Protein AF-A0A804LS03-F1 (afdb_monomer)

Secondary structure (DSSP, 8-state):
--------PPPPP----------------------PPPPPP-------------SHHHHHHHHHHHHHHHHHHHTT-HHHHHHHHHHHHHH-TT-SHHHHHHHHHHHHTS-TT-HHHHTTPPPTT-TTPPP--HHHHHHHHHHHHHHHHHT--HHHHHH-HHHHHHHHHHHHHHHHHHHHHHSPPPPEEEEE-TTT--EEEEEGGGS--

Structure (mmCIF, N/CA/C/O backbone):
data_AF-A0A804LS03-F1
#
_entry.id   AF-A0A804LS03-F1
#
loop_
_atom_site.group_PDB
_atom_site.id
_atom_site.type_symbol
_atom_site.label_atom_id
_atom_site.label_alt_id
_atom_site.label_comp_id
_atom_site.label_asym_id
_atom_site.label_entity_id
_atom_site.label_seq_id
_atom_site.pdbx_PDB_ins_code
_atom_site.Cartn_x
_atom_site.Cartn_y
_atom_site.Cartn_z
_atom_site.occupancy
_atom_site.B_iso_or_equiv
_atom_site.auth_seq_id
_atom_site.auth_comp_id
_atom_site.auth_asym_id
_atom_site.auth_atom_id
_atom_site.pdbx_PDB_model_num
ATOM 1 N N . MET A 1 1 ? -36.849 1.081 22.298 1.00 37.88 1 MET A N 1
ATOM 2 C CA . MET A 1 1 ? -35.539 1.106 21.613 1.00 37.88 1 MET A CA 1
ATOM 3 C C . MET A 1 1 ? -34.718 -0.023 22.195 1.00 37.88 1 MET A C 1
ATOM 5 O O . MET A 1 1 ? -34.224 0.100 23.307 1.00 37.88 1 MET A O 1
ATOM 9 N N . GLU A 1 2 ? -34.708 -1.159 21.510 1.00 39.00 2 GLU A N 1
ATOM 10 C CA . GLU A 1 2 ? -34.122 -2.411 21.991 1.00 39.00 2 GLU A CA 1
ATOM 11 C C . GLU A 1 2 ? -32.644 -2.458 21.585 1.00 39.00 2 GLU A C 1
ATOM 13 O O . GLU A 1 2 ? -32.310 -2.633 20.417 1.00 39.00 2 GLU A O 1
ATOM 18 N N . GLY A 1 3 ? -31.750 -2.222 22.548 1.00 41.41 3 GLY A N 1
ATOM 19 C CA . GLY A 1 3 ? -30.313 -2.420 22.379 1.00 41.41 3 GLY A CA 1
ATOM 20 C C . GLY A 1 3 ? -29.955 -3.865 22.704 1.00 41.41 3 GLY A C 1
ATOM 21 O O . GLY A 1 3 ? -30.000 -4.267 23.867 1.00 41.41 3 GLY A O 1
ATOM 22 N N . HIS A 1 4 ? -29.613 -4.653 21.687 1.00 43.44 4 HIS A N 1
ATOM 23 C CA . HIS A 1 4 ? -29.126 -6.022 21.848 1.00 43.44 4 HIS A CA 1
ATOM 24 C C . HIS A 1 4 ? -27.693 -6.015 22.410 1.00 43.44 4 HIS A C 1
ATOM 26 O O . HIS A 1 4 ? -26.718 -6.028 21.663 1.00 43.44 4 HIS A O 1
ATOM 32 N N . GLY A 1 5 ? -27.566 -5.966 23.739 1.00 46.12 5 GLY A N 1
ATOM 33 C CA . GLY A 1 5 ? -26.289 -6.111 24.441 1.00 46.12 5 GLY A CA 1
ATOM 34 C C . GLY A 1 5 ? -25.796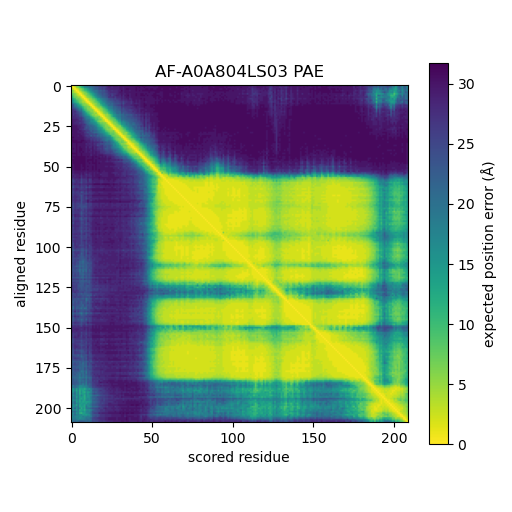 -7.559 24.406 1.00 46.12 5 GLY A C 1
ATOM 35 O O . GLY A 1 5 ? -26.536 -8.480 24.754 1.00 46.12 5 GLY A O 1
ATOM 36 N N . ARG A 1 6 ? -24.549 -7.763 23.973 1.00 50.69 6 ARG A N 1
ATOM 37 C CA . ARG A 1 6 ? -23.871 -9.065 23.989 1.00 50.69 6 ARG A CA 1
ATOM 38 C C . ARG A 1 6 ? -23.345 -9.341 25.405 1.00 50.69 6 ARG A C 1
ATOM 40 O O . ARG A 1 6 ? -22.745 -8.470 26.026 1.00 50.69 6 ARG A O 1
ATOM 47 N N . CYS A 1 7 ? -23.617 -10.537 25.923 1.00 45.44 7 CYS A N 1
ATOM 48 C CA . CYS A 1 7 ? -23.295 -10.937 27.293 1.00 45.44 7 CYS A CA 1
ATOM 49 C C . CYS A 1 7 ? -21.939 -11.653 27.349 1.00 45.44 7 CYS A C 1
ATOM 51 O O . CYS A 1 7 ? -21.914 -12.880 27.288 1.00 45.44 7 CYS A O 1
ATOM 53 N N . ASP A 1 8 ? -20.838 -10.920 27.507 1.00 46.94 8 ASP A N 1
ATOM 54 C CA . ASP A 1 8 ? -19.524 -11.531 27.741 1.00 46.94 8 ASP A CA 1
ATOM 55 C C . ASP A 1 8 ? -19.042 -11.307 29.184 1.00 46.94 8 ASP A C 1
ATOM 57 O O . ASP A 1 8 ? -19.227 -10.253 29.795 1.00 46.94 8 ASP A O 1
ATOM 61 N N . ARG A 1 9 ? -18.481 -12.370 29.772 1.00 40.16 9 ARG A N 1
ATOM 62 C CA . ARG A 1 9 ? -18.079 -12.454 31.184 1.00 40.16 9 ARG A CA 1
ATOM 63 C C . ARG A 1 9 ? -16.737 -11.744 31.392 1.00 40.16 9 ARG A C 1
ATOM 65 O O . ARG A 1 9 ? -15.738 -12.147 30.807 1.00 40.16 9 ARG A O 1
ATOM 72 N N . ALA A 1 10 ? -16.702 -10.733 32.260 1.00 45.00 10 ALA A N 1
ATOM 73 C CA . ALA A 1 10 ? -15.486 -9.977 32.571 1.00 45.00 10 ALA A CA 1
ATOM 74 C C . ALA A 1 10 ? -14.357 -10.867 33.152 1.00 45.00 10 ALA A C 1
ATOM 76 O O . ALA A 1 10 ? -14.638 -11.714 34.010 1.00 45.00 10 ALA A O 1
ATOM 77 N N . PRO A 1 11 ? -13.085 -10.669 32.751 1.00 41.94 11 PRO A N 1
ATOM 78 C CA . PRO A 1 11 ? -11.952 -11.357 33.358 1.00 41.94 11 PRO A CA 1
ATOM 79 C C . PRO A 1 11 ? -11.623 -10.772 34.741 1.00 41.94 11 PRO A C 1
ATOM 81 O O . PRO A 1 11 ? -11.632 -9.559 34.956 1.00 41.94 11 PRO A O 1
ATOM 84 N N . ALA A 1 12 ? -11.334 -11.657 35.696 1.00 38.56 12 ALA A N 1
ATOM 85 C CA . ALA A 1 12 ? -11.013 -11.307 37.075 1.00 38.56 12 ALA A CA 1
ATOM 86 C C . ALA A 1 12 ? -9.604 -10.695 37.188 1.00 38.56 12 ALA A C 1
ATOM 88 O O . ALA A 1 12 ? -8.616 -11.327 36.823 1.00 38.56 12 ALA A O 1
ATOM 89 N N . GLN A 1 13 ? -9.497 -9.490 37.752 1.00 41.97 13 GLN A N 1
ATOM 90 C CA . GLN A 1 13 ? -8.212 -8.892 38.124 1.00 41.97 13 GLN A CA 1
ATOM 91 C C . GLN A 1 13 ? -7.765 -9.434 39.488 1.00 41.97 13 GLN A C 1
ATOM 93 O O . GLN A 1 13 ? -8.508 -9.340 40.465 1.00 41.97 13 GLN A O 1
ATOM 98 N N . HIS A 1 14 ? -6.555 -9.990 39.574 1.00 38.72 14 HIS A N 1
ATOM 99 C CA . HIS A 1 14 ? -5.872 -10.299 40.833 1.00 38.72 14 HIS A CA 1
ATOM 100 C C . HIS A 1 14 ? -4.414 -9.831 40.768 1.00 38.72 14 HIS A C 1
ATOM 102 O O . HIS A 1 14 ? -3.688 -10.188 39.847 1.00 38.72 14 HIS A O 1
ATOM 108 N N . GLY A 1 15 ? -3.986 -9.112 41.813 1.00 35.53 15 GLY A N 1
ATOM 109 C CA . GLY A 1 15 ? -2.607 -9.165 42.306 1.00 35.53 15 GLY A CA 1
ATOM 110 C C . GLY A 1 15 ? -1.715 -7.950 42.046 1.00 35.53 15 GLY A C 1
ATOM 111 O O . GLY A 1 15 ? -0.858 -7.984 41.175 1.00 35.53 15 GLY A O 1
ATOM 112 N N . ARG A 1 16 ? -1.817 -6.924 42.903 1.00 38.41 16 ARG A N 1
ATOM 113 C CA . ARG A 1 16 ? -0.703 -6.002 43.191 1.00 38.41 16 ARG A CA 1
ATOM 114 C C . ARG A 1 16 ? 0.387 -6.735 43.981 1.00 38.41 16 ARG A C 1
ATOM 116 O O . ARG A 1 16 ? 0.039 -7.333 44.998 1.00 38.41 16 ARG A O 1
ATOM 123 N N . ARG A 1 17 ? 1.670 -6.569 43.629 1.00 36.22 17 ARG A N 1
ATOM 124 C CA . ARG A 1 17 ? 2.791 -6.454 44.590 1.00 36.22 17 ARG A CA 1
ATOM 125 C C . ARG A 1 17 ? 3.921 -5.602 44.004 1.00 36.22 17 ARG A C 1
ATOM 127 O O . ARG A 1 17 ? 4.438 -5.897 42.934 1.00 36.22 17 ARG A O 1
ATOM 134 N N . ASP A 1 18 ? 4.250 -4.556 44.751 1.00 32.62 18 ASP A N 1
ATOM 135 C CA . ASP A 1 18 ? 5.338 -3.602 44.542 1.00 32.62 18 ASP A CA 1
ATOM 136 C C . ASP A 1 18 ? 6.737 -4.206 44.811 1.00 32.62 18 ASP A C 1
ATOM 138 O O . ASP A 1 18 ? 6.842 -5.275 45.425 1.00 32.62 18 ASP A O 1
ATOM 142 N N . PRO A 1 19 ? 7.811 -3.532 44.345 1.00 48.16 19 PRO A N 1
ATOM 143 C CA . PRO A 1 19 ? 9.175 -4.047 44.277 1.00 48.16 19 PRO A CA 1
ATOM 144 C C . PRO A 1 19 ? 9.986 -3.708 45.536 1.00 48.16 19 PRO A C 1
ATOM 146 O O . PRO A 1 19 ? 9.570 -2.864 46.322 1.00 48.16 19 PRO A O 1
ATOM 149 N N . LEU A 1 20 ? 11.159 -4.347 45.676 1.00 32.12 20 LEU A N 1
ATOM 150 C CA . LEU A 1 20 ? 12.402 -3.896 46.345 1.00 32.12 20 LEU A CA 1
ATOM 151 C C . LEU A 1 20 ? 13.076 -5.063 47.086 1.00 32.12 20 LEU A C 1
ATOM 153 O O . LEU A 1 20 ? 12.544 -5.556 48.077 1.00 32.12 20 LEU A O 1
ATOM 157 N N . SER A 1 21 ? 14.286 -5.444 46.658 1.00 32.94 21 SER A N 1
ATOM 158 C CA . SER A 1 21 ? 15.479 -5.527 47.529 1.00 32.94 21 SER A CA 1
ATOM 159 C C . SER A 1 21 ? 16.640 -6.255 46.842 1.00 32.94 21 SER A C 1
ATOM 161 O O . SER A 1 21 ? 16.647 -7.471 46.689 1.00 32.94 21 SER A O 1
ATOM 163 N N . SER A 1 22 ? 17.660 -5.478 46.495 1.00 38.97 22 SER A N 1
ATOM 164 C CA . SER A 1 22 ? 19.076 -5.867 46.479 1.00 38.97 22 SER A CA 1
ATOM 165 C C . SER A 1 22 ? 19.764 -4.876 47.430 1.00 38.97 22 SER A C 1
ATOM 167 O O . SER A 1 22 ? 19.335 -3.715 47.429 1.00 38.97 22 SER A O 1
ATOM 169 N N . PRO A 1 23 ? 20.742 -5.265 48.279 1.00 44.94 23 PRO A N 1
ATOM 170 C CA . PRO A 1 23 ? 22.145 -5.140 47.853 1.00 44.94 23 PRO A CA 1
ATOM 171 C C . PRO A 1 23 ? 23.196 -6.071 48.528 1.00 44.94 23 PRO A C 1
ATOM 173 O O . PRO A 1 23 ? 23.047 -6.523 49.654 1.00 44.94 23 PRO A O 1
ATOM 176 N N . HIS A 1 24 ? 24.305 -6.258 47.794 1.00 35.94 24 HIS A N 1
ATOM 177 C CA . HIS A 1 24 ? 25.731 -6.434 48.163 1.00 35.94 24 HIS A CA 1
ATOM 178 C C . HIS A 1 24 ? 26.186 -7.188 49.435 1.00 35.94 24 HIS A C 1
ATOM 180 O O . HIS A 1 24 ? 25.881 -6.764 50.535 1.00 35.94 24 HIS A O 1
ATOM 186 N N . HIS A 1 25 ? 27.170 -8.101 49.278 1.00 35.84 25 HIS A N 1
ATOM 187 C CA . HIS A 1 25 ? 28.482 -8.041 49.968 1.00 35.84 25 HIS A CA 1
ATOM 188 C C . HIS A 1 25 ? 29.578 -8.914 49.294 1.00 35.84 25 HIS A C 1
ATOM 190 O O . HIS A 1 25 ? 29.311 -9.960 48.715 1.00 35.84 25 HIS A O 1
ATOM 196 N N . ARG A 1 26 ? 30.824 -8.406 49.358 1.00 37.81 26 ARG A N 1
ATOM 197 C CA . ARG A 1 26 ? 32.128 -8.922 48.858 1.00 37.81 26 ARG A CA 1
ATOM 198 C C . ARG A 1 26 ? 32.575 -10.185 49.638 1.00 37.81 26 ARG A C 1
ATOM 200 O O . ARG A 1 26 ? 32.177 -10.320 50.784 1.00 37.81 26 ARG A O 1
ATOM 207 N N . ARG A 1 27 ? 33.448 -11.092 49.161 1.00 37.03 27 ARG A N 1
ATOM 208 C CA . ARG A 1 27 ? 34.907 -10.938 48.904 1.00 37.03 27 ARG A CA 1
ATOM 209 C C . ARG A 1 27 ? 35.523 -12.254 48.317 1.00 37.03 27 ARG A C 1
ATOM 211 O O . ARG A 1 27 ? 34.858 -13.282 48.365 1.00 37.03 27 ARG A O 1
ATOM 218 N N . PRO A 1 28 ? 36.782 -12.225 47.815 1.00 52.97 28 PRO A N 1
ATOM 219 C CA . PRO A 1 28 ? 37.416 -13.217 46.925 1.00 52.97 28 PRO A CA 1
ATOM 220 C C . PRO A 1 28 ? 38.493 -14.096 47.595 1.00 52.97 28 PRO A C 1
ATOM 222 O O . PRO A 1 28 ? 39.066 -13.652 48.581 1.00 52.97 28 PRO A O 1
ATOM 225 N N . LEU A 1 29 ? 38.850 -15.239 46.981 1.00 34.81 29 LEU A N 1
ATOM 226 C CA . LEU A 1 29 ? 40.154 -15.953 47.026 1.00 34.81 29 LEU A CA 1
ATOM 227 C C . LEU A 1 29 ? 40.177 -16.939 45.823 1.00 34.81 29 LEU A C 1
ATOM 229 O O . LEU A 1 29 ? 39.232 -17.695 45.659 1.00 34.81 29 LEU A O 1
ATOM 233 N N . SER A 1 30 ? 41.054 -16.823 44.820 1.00 32.66 30 SER A N 1
ATOM 234 C CA . SER A 1 30 ? 42.479 -17.205 44.757 1.00 32.66 30 SER A CA 1
ATOM 235 C C . SER A 1 30 ? 42.703 -18.531 43.994 1.00 32.66 30 SER A C 1
ATOM 237 O O . SER A 1 30 ? 42.354 -19.600 44.476 1.00 32.66 30 SER A O 1
ATOM 239 N N . ILE A 1 31 ? 43.338 -18.398 42.821 1.00 40.03 31 ILE A N 1
ATOM 240 C CA . ILE A 1 31 ? 44.280 -19.324 42.161 1.00 40.03 31 ILE A CA 1
ATOM 241 C C . ILE A 1 31 ? 43.761 -20.716 41.742 1.00 40.03 31 ILE A C 1
ATOM 243 O O . ILE A 1 31 ? 43.737 -21.660 42.525 1.00 40.03 31 ILE A O 1
ATOM 247 N N . LYS A 1 32 ? 43.597 -20.897 40.422 1.00 36.59 32 LYS A N 1
ATOM 248 C CA . LYS A 1 32 ? 44.336 -21.951 39.707 1.00 36.59 32 LYS A CA 1
ATOM 249 C C . LYS A 1 32 ? 44.515 -21.587 38.235 1.00 36.59 32 LYS A C 1
ATOM 251 O O . LYS A 1 32 ? 43.593 -21.632 37.430 1.00 36.59 32 LYS A O 1
ATOM 256 N N . GLU A 1 33 ? 45.743 -21.209 37.921 1.00 45.97 33 GLU A N 1
ATOM 257 C CA . GLU A 1 33 ? 46.279 -21.069 36.578 1.00 45.97 33 GLU A CA 1
ATOM 258 C C . GLU A 1 33 ? 46.150 -22.418 35.857 1.00 45.97 33 GLU A C 1
ATOM 260 O O . GLU A 1 33 ? 46.676 -23.439 36.301 1.00 45.97 33 GLU A O 1
ATOM 265 N N . SER A 1 34 ? 45.367 -22.462 34.785 1.00 38.66 34 SER A N 1
ATOM 266 C CA . SER A 1 34 ? 45.228 -23.638 33.929 1.00 38.66 34 SER A CA 1
ATOM 267 C C . SER A 1 34 ? 45.212 -23.163 32.486 1.00 38.66 34 SER A C 1
ATOM 269 O O . SER A 1 34 ? 44.213 -22.664 31.987 1.00 38.66 34 SER A O 1
ATOM 271 N N . ARG A 1 35 ? 46.408 -23.247 31.894 1.00 43.34 35 ARG A N 1
ATOM 272 C CA . ARG A 1 35 ? 46.764 -23.232 30.469 1.00 43.34 35 ARG A CA 1
ATOM 273 C C . ARG A 1 35 ? 45.601 -22.988 29.503 1.00 43.34 35 ARG A C 1
ATOM 275 O O . ARG A 1 35 ? 44.821 -23.887 29.207 1.00 43.34 35 ARG A O 1
ATOM 282 N N . LEU A 1 36 ? 45.606 -21.788 28.931 1.00 44.66 36 LEU A N 1
ATOM 283 C CA . LEU A 1 36 ? 4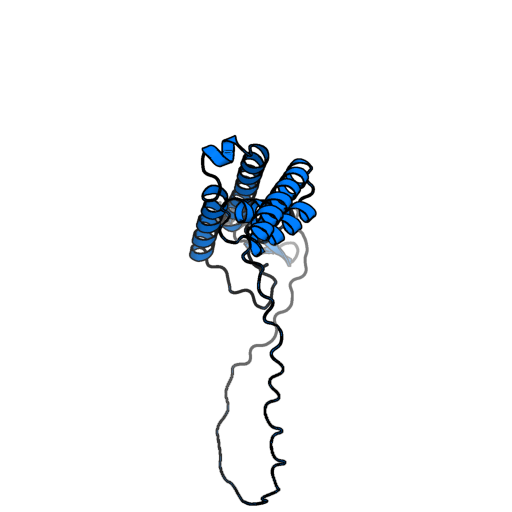5.002 -21.493 27.637 1.00 44.66 36 LEU A CA 1
ATOM 284 C C . LEU A 1 36 ? 45.555 -22.462 26.572 1.00 44.66 36 LEU A C 1
ATOM 286 O O . LEU A 1 36 ? 46.779 -22.568 26.450 1.00 44.66 36 LEU A O 1
ATOM 290 N N . PRO A 1 37 ? 44.715 -23.137 25.770 1.00 50.62 37 PRO A N 1
ATOM 291 C CA . PRO A 1 37 ? 45.146 -23.609 24.465 1.00 50.62 37 PRO A CA 1
ATOM 292 C C . PRO A 1 37 ? 45.316 -22.396 23.538 1.00 50.62 37 PRO A C 1
ATOM 294 O O . PRO A 1 37 ? 44.483 -21.490 23.516 1.00 50.62 37 PRO A O 1
ATOM 297 N N . SER A 1 38 ? 46.430 -22.361 22.808 1.00 54.16 38 SER A N 1
ATOM 298 C CA . SER A 1 38 ? 46.736 -21.331 21.814 1.00 54.16 38 SER A CA 1
ATOM 299 C C . SER A 1 38 ? 45.591 -21.165 20.802 1.00 54.16 38 SER A C 1
ATOM 301 O O . SER A 1 38 ? 45.014 -22.171 20.383 1.00 54.16 38 SER A O 1
ATOM 303 N N . PRO A 1 39 ? 45.273 -19.934 20.364 1.00 59.75 39 PRO A N 1
ATOM 304 C CA . PRO A 1 39 ? 44.326 -19.740 19.276 1.00 59.75 39 PRO A CA 1
ATOM 305 C C . PRO A 1 39 ? 44.924 -20.294 17.970 1.00 59.75 39 PRO A C 1
ATOM 307 O O . PRO A 1 39 ? 46.110 -20.070 17.707 1.00 59.75 39 PRO A O 1
ATOM 310 N N . PRO A 1 40 ? 44.146 -21.000 17.132 1.00 51.59 40 PRO A N 1
ATOM 311 C CA . PRO A 1 40 ? 44.577 -21.286 15.774 1.00 51.59 40 PRO A CA 1
ATOM 312 C C . PRO A 1 40 ? 44.695 -19.969 14.996 1.00 51.59 40 PRO A C 1
ATOM 314 O O . PRO A 1 40 ? 43.840 -19.089 15.104 1.00 51.59 40 PRO A O 1
ATOM 317 N N . SER A 1 41 ? 45.777 -19.836 14.227 1.00 53.84 41 SER A N 1
ATOM 318 C CA . SER A 1 41 ? 46.024 -18.723 13.308 1.00 53.84 41 SER A CA 1
ATOM 319 C C . SER A 1 41 ? 44.795 -18.421 12.438 1.00 53.84 41 SER A C 1
ATOM 321 O O . SER A 1 41 ? 44.098 -19.360 12.041 1.00 53.84 41 SER A O 1
ATOM 323 N N . PRO A 1 42 ? 44.542 -17.146 12.086 1.00 46.12 42 PRO A N 1
ATOM 324 C CA . PRO A 1 42 ? 43.422 -16.778 11.234 1.00 46.12 42 PRO A CA 1
ATOM 325 C C . PRO A 1 42 ? 43.661 -17.362 9.844 1.00 46.12 42 PRO A C 1
ATOM 327 O O . PRO A 1 42 ? 44.465 -16.859 9.058 1.00 46.12 42 PRO A O 1
ATOM 330 N N . GLN A 1 43 ? 42.981 -18.465 9.546 1.00 40.69 43 GLN A N 1
ATOM 331 C CA . GLN A 1 43 ? 42.840 -18.915 8.176 1.00 40.69 43 GLN A CA 1
ATOM 332 C C . GLN A 1 43 ? 41.944 -17.894 7.489 1.00 40.69 43 GLN A C 1
ATOM 334 O O . GLN A 1 43 ? 40.747 -17.811 7.753 1.00 40.69 43 GLN A O 1
ATOM 339 N N . MET A 1 44 ? 42.574 -17.075 6.652 1.00 51.88 44 MET A N 1
ATOM 340 C CA . MET A 1 44 ? 41.936 -16.198 5.684 1.00 51.88 44 MET A CA 1
ATOM 341 C C . MET A 1 44 ? 41.182 -17.060 4.667 1.00 51.88 44 MET A C 1
ATOM 343 O O . MET A 1 44 ? 41.624 -17.242 3.536 1.00 51.88 44 MET A O 1
ATOM 347 N N . VAL A 1 45 ? 40.042 -17.612 5.069 1.00 43.91 45 VAL A N 1
ATOM 348 C CA . VAL A 1 45 ? 38.993 -17.975 4.126 1.00 43.91 45 VAL A CA 1
ATOM 349 C C . VAL A 1 45 ? 38.193 -16.699 3.954 1.00 43.91 45 VAL A C 1
ATOM 351 O O . VAL A 1 45 ? 37.251 -16.426 4.690 1.00 43.91 45 VAL A O 1
ATOM 354 N N . GLY A 1 46 ? 38.655 -15.859 3.029 1.00 46.66 46 GLY A N 1
ATOM 355 C CA . GLY A 1 46 ? 37.785 -14.852 2.455 1.00 46.66 46 GLY A CA 1
ATOM 356 C C . GLY A 1 46 ? 36.616 -15.601 1.835 1.00 46.66 46 GLY A C 1
ATOM 357 O O . GLY A 1 46 ? 36.755 -16.177 0.757 1.00 46.66 46 GLY A O 1
ATOM 358 N N . GLU A 1 47 ? 35.484 -15.637 2.537 1.00 45.06 47 GLU A N 1
ATOM 359 C CA . GLU A 1 47 ? 34.203 -15.808 1.871 1.00 45.06 47 GLU A CA 1
ATOM 360 C C . GLU A 1 47 ? 34.196 -14.822 0.701 1.00 45.06 47 GLU A C 1
ATOM 362 O O . GLU A 1 47 ? 34.556 -13.652 0.895 1.00 45.06 47 GLU A O 1
ATOM 367 N N . PRO A 1 48 ? 33.850 -15.250 -0.524 1.00 47.44 48 PRO A N 1
ATOM 368 C CA . PRO A 1 48 ? 33.603 -14.286 -1.568 1.00 47.44 48 PRO A CA 1
ATOM 369 C C . PRO A 1 48 ? 32.433 -13.447 -1.071 1.00 47.44 48 PRO A C 1
ATOM 371 O O . PRO A 1 48 ? 31.293 -13.910 -1.039 1.00 47.44 48 PRO A O 1
ATOM 374 N N . ILE A 1 49 ? 32.730 -12.216 -0.646 1.00 49.09 49 ILE A N 1
ATOM 375 C CA . ILE A 1 49 ? 31.744 -11.150 -0.543 1.00 49.09 49 ILE A CA 1
ATOM 376 C C . ILE A 1 49 ? 31.018 -11.221 -1.873 1.00 49.09 49 ILE A C 1
ATOM 378 O O . ILE A 1 49 ? 31.641 -10.983 -2.912 1.00 49.09 49 ILE A O 1
ATOM 382 N N . ALA A 1 50 ? 29.760 -11.671 -1.841 1.00 45.88 50 ALA A N 1
ATOM 383 C CA . ALA A 1 50 ? 28.926 -11.775 -3.018 1.00 45.88 50 ALA A CA 1
ATOM 384 C C . ALA A 1 50 ? 28.970 -10.398 -3.668 1.00 45.88 50 ALA A C 1
ATOM 386 O O . ALA A 1 50 ? 28.386 -9.436 -3.168 1.00 45.88 50 ALA A O 1
ATOM 387 N N . THR A 1 51 ? 29.784 -10.285 -4.713 1.00 51.53 51 THR A N 1
ATOM 388 C CA . THR A 1 51 ? 29.931 -9.051 -5.454 1.00 51.53 51 THR A CA 1
ATOM 389 C C . THR A 1 51 ? 28.589 -8.922 -6.129 1.00 51.53 51 THR A C 1
ATOM 391 O O . THR A 1 51 ? 28.300 -9.674 -7.057 1.00 51.53 51 THR A O 1
ATOM 394 N N . VAL A 1 52 ? 27.722 -8.066 -5.578 1.00 60.22 52 VAL A N 1
ATOM 395 C CA . VAL A 1 52 ? 26.495 -7.659 -6.255 1.00 60.22 52 VAL A CA 1
ATOM 396 C C . VAL A 1 52 ? 26.965 -7.249 -7.642 1.00 60.22 52 VAL A C 1
ATOM 398 O O . VAL A 1 52 ? 27.805 -6.351 -7.719 1.00 60.22 52 VAL A O 1
ATOM 401 N N . PRO A 1 53 ? 26.559 -7.947 -8.714 1.00 53.72 53 PRO A N 1
ATOM 402 C CA . PRO A 1 53 ? 27.071 -7.647 -10.033 1.00 53.72 53 PRO A CA 1
ATOM 403 C C . PRO A 1 53 ? 26.580 -6.246 -10.384 1.00 53.72 53 PRO A C 1
ATOM 405 O O . PRO A 1 53 ? 25.448 -6.055 -10.804 1.00 53.72 53 PRO A O 1
ATOM 408 N N . THR A 1 54 ? 27.407 -5.229 -10.178 1.00 59.47 54 THR A N 1
ATOM 409 C CA . THR A 1 54 ? 27.154 -3.830 -10.545 1.00 59.47 54 THR A CA 1
ATOM 410 C C . THR A 1 54 ? 27.480 -3.624 -12.026 1.00 59.47 54 THR A C 1
ATOM 412 O O . THR A 1 54 ? 28.146 -2.671 -12.419 1.00 59.47 54 THR A O 1
ATOM 415 N N . GLY A 1 55 ? 27.066 -4.580 -12.857 1.00 72.62 55 GLY A N 1
ATOM 416 C CA . GLY A 1 55 ? 27.238 -4.553 -14.302 1.00 72.62 55 GLY A CA 1
ATOM 417 C C . GLY A 1 55 ? 25.972 -4.072 -15.017 1.00 72.62 55 GLY A C 1
ATOM 418 O O . GLY A 1 55 ? 24.887 -4.103 -14.443 1.00 72.62 55 GLY A O 1
ATOM 419 N N . PRO A 1 56 ? 26.068 -3.687 -16.299 1.00 75.12 56 PRO A N 1
ATOM 420 C CA . PRO A 1 56 ? 24.898 -3.346 -17.116 1.00 75.12 56 PRO A CA 1
ATOM 421 C C . PRO A 1 56 ? 23.874 -4.494 -17.207 1.00 75.12 56 PRO A C 1
ATOM 423 O O . PRO A 1 56 ? 22.682 -4.249 -17.376 1.00 75.12 56 PRO A O 1
ATOM 426 N N . GLU A 1 57 ? 24.317 -5.741 -17.033 1.00 82.31 57 GLU A N 1
ATOM 427 C CA . GLU A 1 57 ? 23.454 -6.925 -17.012 1.00 82.31 57 GLU A CA 1
ATOM 428 C C . GLU A 1 57 ? 22.495 -6.957 -15.811 1.00 82.31 57 GLU A C 1
ATOM 430 O O . GLU A 1 57 ? 21.356 -7.396 -15.959 1.00 82.31 57 GLU A O 1
ATOM 435 N N . SER A 1 58 ? 22.897 -6.456 -14.636 1.00 84.75 58 SER A N 1
ATOM 436 C CA . SER A 1 58 ? 22.007 -6.437 -13.465 1.00 84.75 58 SER A CA 1
ATOM 437 C C . SER A 1 58 ? 20.925 -5.372 -13.574 1.00 84.75 58 SER A C 1
ATOM 439 O O . SER A 1 58 ? 19.809 -5.590 -13.106 1.00 84.75 58 SER A O 1
ATOM 441 N N . VAL A 1 59 ? 21.224 -4.257 -14.245 1.00 89.56 59 VAL A N 1
ATOM 442 C CA . VAL A 1 59 ? 20.236 -3.224 -14.577 1.00 89.56 59 VAL A CA 1
ATOM 443 C C . VAL A 1 59 ? 19.219 -3.778 -15.576 1.00 89.56 59 VAL A C 1
ATOM 445 O O . VAL A 1 59 ? 18.018 -3.665 -15.345 1.00 89.56 59 VAL A O 1
ATOM 448 N N . ALA A 1 60 ? 19.678 -4.459 -16.632 1.00 92.44 60 ALA A N 1
ATOM 449 C CA . ALA A 1 60 ? 18.794 -5.077 -17.620 1.00 92.44 60 ALA A CA 1
ATOM 450 C C . ALA A 1 60 ? 17.886 -6.161 -17.007 1.00 92.44 60 ALA A C 1
ATOM 452 O O . ALA A 1 60 ? 16.692 -6.223 -17.310 1.00 92.44 60 ALA A O 1
ATOM 453 N N . GLU A 1 61 ? 18.419 -6.997 -16.111 1.00 95.19 61 GLU A N 1
ATOM 454 C CA . GLU A 1 61 ? 17.614 -7.992 -15.394 1.00 95.19 61 GLU A CA 1
ATOM 455 C C . GLU A 1 61 ? 16.645 -7.333 -14.398 1.00 95.19 61 GLU A C 1
ATOM 457 O O . GLU A 1 61 ? 15.499 -7.769 -14.282 1.00 95.19 61 GLU A O 1
ATOM 462 N N . ALA A 1 62 ? 17.043 -6.250 -13.721 1.00 94.88 62 ALA A N 1
ATOM 463 C CA . ALA A 1 62 ? 16.136 -5.483 -12.868 1.00 94.88 62 ALA A CA 1
ATOM 464 C C . ALA A 1 62 ? 14.960 -4.904 -13.672 1.00 94.88 62 ALA A C 1
ATOM 466 O O . ALA A 1 62 ? 13.811 -5.035 -13.247 1.00 94.88 62 ALA A O 1
ATOM 467 N N . ASP A 1 63 ? 15.216 -4.342 -14.854 1.00 93.69 63 ASP A N 1
ATOM 468 C CA . ASP A 1 63 ? 14.173 -3.823 -15.745 1.00 93.69 63 ASP A CA 1
ATOM 469 C C . ASP A 1 63 ? 13.238 -4.931 -16.243 1.00 93.69 63 ASP A C 1
ATOM 471 O O . ASP A 1 63 ? 12.012 -4.763 -16.252 1.00 93.69 63 ASP A O 1
ATOM 475 N N . ARG A 1 64 ? 13.788 -6.101 -16.588 1.00 96.44 64 ARG A N 1
ATOM 476 C CA . ARG A 1 64 ? 12.997 -7.283 -16.950 1.00 96.44 64 ARG A CA 1
ATOM 477 C C . ARG A 1 64 ? 12.093 -7.731 -15.799 1.00 96.44 64 ARG A C 1
ATOM 479 O O . ARG A 1 64 ? 10.911 -8.004 -16.016 1.00 96.44 64 ARG A O 1
ATOM 486 N N . LEU A 1 65 ? 12.620 -7.790 -14.576 1.00 97.69 65 LEU A N 1
ATOM 487 C CA . LEU A 1 65 ? 11.849 -8.132 -13.378 1.00 97.69 65 LEU A CA 1
ATOM 488 C C . LEU A 1 65 ? 10.756 -7.097 -13.084 1.00 97.69 65 LEU A C 1
ATOM 490 O O . LEU A 1 65 ? 9.663 -7.481 -12.665 1.00 97.69 65 LEU A O 1
ATOM 494 N N . LEU A 1 66 ? 11.004 -5.809 -13.333 1.00 95.38 66 LEU A N 1
ATOM 495 C CA . LEU A 1 66 ? 9.978 -4.772 -13.202 1.00 95.38 66 LEU A CA 1
ATOM 496 C C . LEU A 1 66 ? 8.864 -4.933 -14.231 1.00 95.38 66 LEU A C 1
ATOM 498 O O . LEU A 1 66 ? 7.696 -4.879 -13.857 1.00 95.38 66 LEU A O 1
ATOM 502 N N . ALA A 1 67 ? 9.196 -5.204 -15.492 1.00 95.81 67 ALA A N 1
ATOM 503 C CA . ALA A 1 67 ? 8.192 -5.472 -16.521 1.00 95.81 67 ALA A CA 1
ATOM 504 C C . ALA A 1 67 ? 7.317 -6.691 -16.164 1.00 95.81 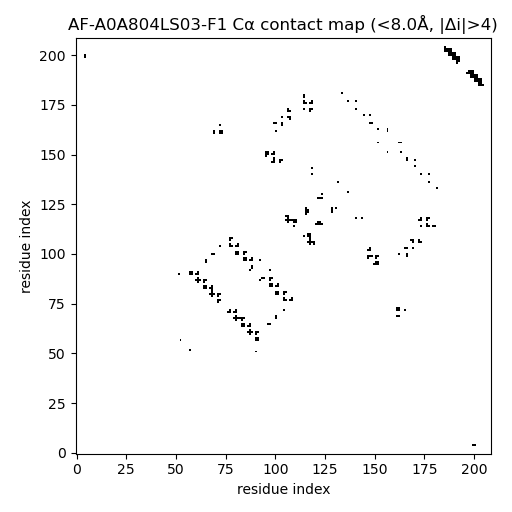67 ALA A C 1
ATOM 506 O O . ALA A 1 67 ? 6.095 -6.658 -16.323 1.00 95.81 67 ALA A O 1
ATOM 507 N N . LEU A 1 68 ? 7.921 -7.750 -15.610 1.00 97.88 68 LEU A N 1
ATOM 508 C CA . LEU A 1 68 ? 7.173 -8.892 -15.076 1.00 97.88 68 LEU A CA 1
ATOM 509 C C . LEU A 1 68 ? 6.270 -8.479 -13.911 1.00 97.88 68 LEU A C 1
ATOM 511 O O . LEU A 1 68 ? 5.096 -8.839 -13.897 1.00 97.88 68 LEU A O 1
ATOM 515 N N . ALA A 1 69 ? 6.783 -7.710 -12.949 1.00 97.75 69 ALA A N 1
ATOM 516 C CA . ALA A 1 69 ? 6.004 -7.254 -11.801 1.00 97.75 69 ALA A CA 1
ATOM 517 C C . ALA A 1 69 ? 4.749 -6.471 -12.222 1.00 97.75 69 ALA A C 1
ATOM 519 O O . ALA A 1 69 ? 3.691 -6.651 -11.624 1.00 97.75 69 ALA A O 1
ATOM 520 N N . GLU A 1 70 ? 4.843 -5.647 -13.262 1.00 95.25 70 GLU A N 1
ATOM 521 C CA . GLU A 1 70 ? 3.725 -4.854 -13.788 1.00 95.25 70 GLU A CA 1
ATOM 522 C C . GLU A 1 70 ? 2.677 -5.670 -14.522 1.00 95.25 70 GLU A C 1
ATOM 524 O O . GLU A 1 70 ? 1.481 -5.419 -14.367 1.00 95.25 70 GLU A O 1
ATOM 529 N N . SER A 1 71 ? 3.115 -6.653 -15.305 1.00 97.00 71 SER A N 1
ATOM 530 C CA . SER A 1 71 ? 2.209 -7.611 -15.937 1.00 97.00 71 SER A CA 1
ATOM 531 C C . SER A 1 71 ? 1.428 -8.387 -14.871 1.00 97.00 71 SER A C 1
ATOM 533 O O . SER A 1 71 ? 0.204 -8.492 -14.933 1.00 97.00 71 SER A O 1
ATOM 535 N N . GLU A 1 72 ? 2.121 -8.844 -13.824 1.00 97.81 72 GLU A N 1
ATOM 536 C CA . GLU A 1 72 ? 1.508 -9.507 -12.671 1.00 97.81 72 GLU A CA 1
ATOM 537 C C . GLU A 1 72 ? 0.569 -8.572 -11.895 1.00 97.81 72 GLU A C 1
ATOM 539 O O . GLU A 1 72 ? -0.507 -9.003 -11.484 1.00 97.81 72 GLU A O 1
ATOM 544 N N . LEU A 1 73 ? 0.939 -7.295 -11.734 1.00 96.19 73 LEU A N 1
ATOM 545 C CA . LEU A 1 73 ? 0.122 -6.288 -11.052 1.00 96.19 73 LEU A CA 1
ATOM 546 C C . LEU A 1 73 ? -1.175 -6.037 -11.821 1.00 96.19 73 LEU A C 1
ATOM 548 O O . LEU A 1 73 ? -2.253 -6.088 -11.241 1.00 96.19 73 LEU A O 1
ATOM 552 N N . SER A 1 74 ? -1.068 -5.866 -13.140 1.00 95.06 74 SER A N 1
ATOM 553 C CA . SER A 1 74 ? -2.214 -5.698 -14.041 1.00 95.06 74 SER A CA 1
ATOM 554 C C . SER A 1 74 ? -3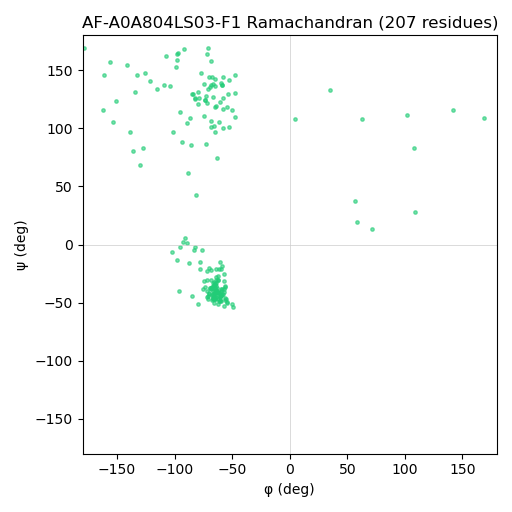.129 -6.927 -14.047 1.00 95.06 74 SER A C 1
ATOM 556 O O . SER A 1 74 ? -4.324 -6.813 -14.294 1.00 95.06 74 SER A O 1
ATOM 558 N N . ALA A 1 75 ? -2.578 -8.107 -13.758 1.00 96.25 75 ALA A N 1
ATOM 559 C CA . ALA A 1 75 ? -3.328 -9.349 -13.631 1.00 96.25 75 ALA A CA 1
ATOM 560 C C . ALA A 1 75 ? -3.818 -9.644 -12.197 1.00 96.25 75 ALA A C 1
ATOM 562 O O . ALA A 1 75 ? -4.325 -10.740 -11.949 1.00 96.25 75 ALA A O 1
ATOM 563 N N . GLY A 1 76 ? -3.630 -8.725 -11.243 1.00 94.94 76 GLY A N 1
ATOM 564 C CA . GLY A 1 76 ? -4.043 -8.888 -9.843 1.00 94.94 76 GLY A CA 1
ATOM 565 C C . GLY A 1 76 ? -3.216 -9.903 -9.039 1.00 94.94 76 GLY A C 1
ATOM 566 O O . GLY A 1 76 ? -3.599 -10.301 -7.939 1.00 94.94 76 GLY A O 1
ATOM 567 N N . ARG A 1 77 ? -2.061 -10.351 -9.544 1.00 97.56 77 ARG A N 1
ATOM 568 C CA . ARG A 1 77 ? -1.199 -11.359 -8.898 1.00 97.56 77 ARG A CA 1
ATOM 569 C C . ARG A 1 77 ? -0.200 -10.715 -7.933 1.00 97.56 77 ARG A C 1
ATOM 571 O O . ARG A 1 77 ? 1.017 -10.872 -8.045 1.00 97.56 77 ARG A O 1
ATOM 578 N N . LEU A 1 78 ? -0.725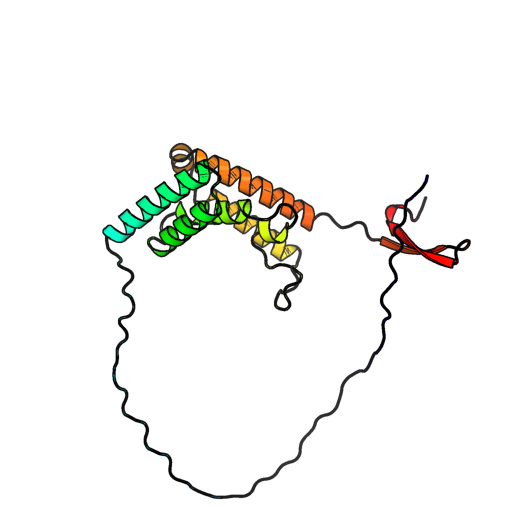 -10.044 -6.908 1.00 96.75 78 LEU A N 1
ATOM 579 C CA . LEU A 1 78 ? 0.033 -9.159 -6.011 1.00 96.75 78 LEU A CA 1
ATOM 580 C C . LEU A 1 78 ? 1.232 -9.824 -5.305 1.00 96.75 78 LEU A C 1
ATOM 582 O O . LEU A 1 78 ? 2.289 -9.213 -5.144 1.00 96.75 78 LEU A O 1
ATOM 586 N N . ARG A 1 79 ? 1.126 -11.106 -4.920 1.00 97.62 79 ARG A N 1
ATOM 587 C CA . ARG A 1 79 ? 2.253 -11.845 -4.307 1.00 97.62 79 ARG A CA 1
ATOM 588 C C . ARG A 1 79 ? 3.421 -12.021 -5.280 1.00 97.62 79 ARG A C 1
ATOM 590 O O . ARG A 1 79 ? 4.578 -11.940 -4.868 1.00 97.62 79 ARG A O 1
ATOM 597 N N . ALA A 1 80 ? 3.134 -12.278 -6.555 1.00 97.75 80 ALA A N 1
ATOM 598 C CA . ALA A 1 80 ? 4.156 -12.397 -7.587 1.00 97.75 80 ALA A CA 1
ATOM 599 C C . ALA A 1 80 ? 4.764 -11.026 -7.906 1.00 97.75 80 ALA A C 1
ATOM 601 O O . ALA A 1 80 ? 5.990 -10.907 -7.894 1.00 97.75 80 ALA A O 1
ATOM 602 N N . THR A 1 81 ? 3.929 -9.991 -8.054 1.00 98.19 81 THR A N 1
ATOM 603 C CA . THR A 1 81 ? 4.362 -8.591 -8.183 1.00 98.19 81 THR A CA 1
ATOM 604 C C . THR A 1 81 ? 5.354 -8.209 -7.091 1.00 98.19 81 THR A C 1
ATOM 606 O O . THR A 1 81 ? 6.468 -7.788 -7.396 1.00 98.19 81 THR A O 1
ATOM 609 N N . ARG A 1 82 ? 4.995 -8.427 -5.818 1.00 97.75 82 ARG A N 1
ATOM 610 C CA . ARG A 1 82 ? 5.850 -8.120 -4.663 1.00 97.75 82 ARG A CA 1
ATOM 611 C C . ARG A 1 82 ? 7.212 -8.806 -4.762 1.00 97.75 82 ARG A C 1
ATOM 613 O O . ARG A 1 82 ? 8.236 -8.164 -4.545 1.00 97.75 82 ARG A O 1
ATOM 620 N N . ARG A 1 83 ? 7.245 -10.103 -5.091 1.00 97.94 83 ARG A N 1
ATOM 621 C CA . ARG A 1 83 ? 8.503 -10.864 -5.203 1.00 97.94 83 ARG A CA 1
ATOM 622 C C . ARG A 1 83 ? 9.422 -10.288 -6.279 1.00 97.94 83 ARG A C 1
ATOM 624 O O . ARG A 1 83 ? 10.595 -10.052 -5.992 1.00 97.94 83 ARG A O 1
ATOM 631 N N . HIS A 1 84 ? 8.896 -10.038 -7.477 1.00 97.81 84 HIS A N 1
ATOM 632 C CA . HIS A 1 84 ? 9.680 -9.498 -8.589 1.00 97.81 84 HIS A CA 1
ATOM 633 C C . HIS A 1 84 ? 10.133 -8.058 -8.325 1.00 97.81 84 HIS A C 1
ATOM 635 O O . HIS A 1 84 ? 11.309 -7.753 -8.505 1.00 97.81 84 HIS A O 1
ATOM 641 N N . ALA A 1 85 ? 9.251 -7.199 -7.806 1.00 96.56 85 ALA A N 1
ATOM 642 C CA . ALA A 1 85 ? 9.574 -5.805 -7.511 1.00 96.56 85 ALA A CA 1
ATOM 643 C C . ALA A 1 85 ? 10.640 -5.667 -6.413 1.00 96.56 85 ALA A C 1
ATOM 645 O O .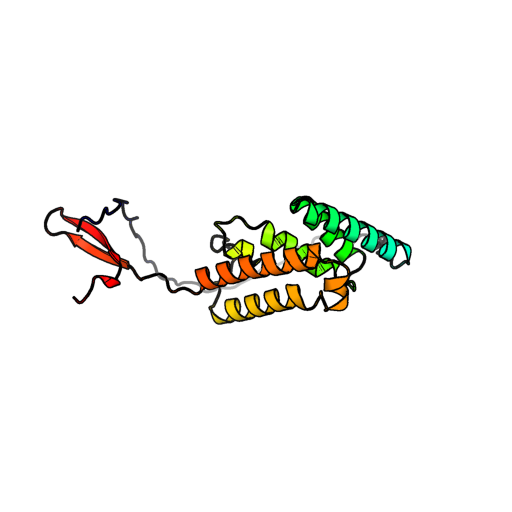 ALA A 1 85 ? 11.578 -4.886 -6.557 1.00 96.56 85 ALA A O 1
ATOM 646 N N . LEU A 1 86 ? 10.555 -6.466 -5.341 1.00 96.56 86 LEU A N 1
ATOM 647 C CA . LEU A 1 86 ? 11.590 -6.488 -4.302 1.00 96.56 86 LEU A CA 1
ATOM 648 C C . LEU A 1 86 ? 12.921 -7.034 -4.827 1.00 96.56 86 LEU A C 1
ATOM 650 O O . LEU A 1 86 ? 13.978 -6.589 -4.386 1.00 96.56 86 LEU A O 1
ATOM 654 N N . HIS A 1 87 ? 12.890 -8.000 -5.748 1.00 96.56 87 HIS A N 1
ATOM 655 C CA . HIS A 1 87 ? 14.109 -8.500 -6.375 1.00 96.56 87 HIS A CA 1
ATOM 656 C C . HIS A 1 87 ? 14.756 -7.429 -7.259 1.00 96.56 87 HIS A C 1
ATOM 658 O O . HIS A 1 87 ? 15.938 -7.142 -7.086 1.00 96.56 87 HIS A O 1
ATOM 664 N N . ALA A 1 88 ? 13.972 -6.765 -8.107 1.00 95.75 88 ALA A N 1
ATOM 665 C CA . ALA A 1 88 ? 14.443 -5.649 -8.917 1.00 95.75 88 ALA A CA 1
ATOM 666 C C . ALA A 1 88 ? 15.016 -4.509 -8.058 1.00 95.75 88 ALA A C 1
ATOM 668 O O . ALA A 1 88 ? 16.093 -4.007 -8.357 1.00 95.75 88 ALA A O 1
ATOM 669 N N . ALA A 1 89 ? 14.358 -4.152 -6.948 1.00 93.75 89 ALA A N 1
ATOM 670 C CA . ALA A 1 89 ? 14.839 -3.117 -6.029 1.00 93.75 89 ALA A CA 1
ATOM 671 C C . ALA A 1 89 ? 16.188 -3.466 -5.375 1.00 93.75 89 ALA A C 1
ATOM 673 O O . ALA A 1 89 ? 16.971 -2.570 -5.073 1.00 93.75 89 ALA A O 1
ATOM 674 N N . ARG A 1 90 ? 16.477 -4.757 -5.156 1.00 94.00 90 ARG A N 1
ATOM 675 C CA . ARG A 1 90 ? 17.784 -5.208 -4.648 1.00 94.00 90 ARG A CA 1
ATOM 676 C C . ARG A 1 90 ? 18.873 -5.163 -5.717 1.00 94.00 90 ARG A C 1
ATOM 678 O O . ARG A 1 90 ? 20.006 -4.829 -5.391 1.00 94.00 90 ARG A O 1
ATOM 685 N N . LEU A 1 91 ? 18.539 -5.507 -6.961 1.00 93.75 91 LEU A N 1
ATOM 686 C CA . LEU A 1 91 ? 19.486 -5.490 -8.081 1.00 93.75 91 LEU A CA 1
ATOM 687 C C . LEU A 1 91 ? 19.803 -4.065 -8.547 1.00 93.75 91 LEU A C 1
ATOM 689 O O . LEU A 1 91 ? 20.945 -3.775 -8.889 1.00 93.75 91 LEU A O 1
ATOM 693 N N . TYR A 1 92 ? 18.812 -3.172 -8.516 1.00 90.12 92 TYR A N 1
ATOM 694 C CA . TYR A 1 92 ? 18.957 -1.785 -8.942 1.00 90.12 92 TYR A CA 1
ATOM 695 C C . TYR A 1 92 ? 18.277 -0.813 -7.955 1.00 90.12 92 TYR A C 1
ATOM 697 O O . TYR A 1 92 ? 17.164 -0.333 -8.199 1.00 90.12 92 TYR A O 1
ATOM 705 N N . PRO A 1 93 ? 18.944 -0.486 -6.828 1.00 88.69 93 PRO A N 1
ATOM 706 C CA . PRO A 1 93 ? 18.371 0.350 -5.765 1.00 88.69 93 PRO A CA 1
ATOM 707 C C . PRO A 1 93 ? 18.055 1.790 -6.181 1.00 88.69 93 PRO A C 1
ATOM 709 O O . PRO A 1 93 ? 17.250 2.458 -5.539 1.00 88.69 93 PRO A O 1
ATOM 712 N N . THR A 1 94 ? 18.685 2.283 -7.248 1.00 88.44 94 THR A N 1
ATOM 713 C CA . THR A 1 94 ? 18.476 3.640 -7.770 1.00 88.44 94 THR A CA 1
ATOM 714 C C . THR A 1 94 ? 17.260 3.752 -8.687 1.00 88.44 94 THR A C 1
ATOM 716 O O . THR A 1 94 ? 16.930 4.860 -9.109 1.00 88.44 94 THR A O 1
ATOM 719 N N . SER A 1 95 ? 16.569 2.648 -9.005 1.00 87.12 95 SER A N 1
ATOM 720 C CA . SER A 1 95 ? 15.342 2.726 -9.800 1.00 87.12 95 SER A CA 1
ATOM 721 C C . SER A 1 95 ? 14.236 3.444 -9.008 1.00 87.12 95 SER A C 1
ATOM 723 O O . SER A 1 95 ? 13.867 2.976 -7.927 1.00 87.12 95 SER A O 1
ATOM 725 N N . PRO A 1 96 ? 13.601 4.489 -9.569 1.00 86.12 96 PRO A N 1
ATOM 726 C CA . PRO A 1 96 ? 12.462 5.145 -8.930 1.00 86.12 96 PRO A CA 1
ATOM 727 C C . PRO A 1 96 ? 11.186 4.281 -8.948 1.00 86.12 96 PRO A C 1
ATOM 729 O O . PRO A 1 96 ? 10.310 4.460 -8.108 1.00 86.12 96 PRO A O 1
ATOM 732 N N . ARG A 1 97 ? 11.085 3.321 -9.879 1.00 89.88 97 ARG A N 1
ATOM 733 C CA . ARG A 1 97 ? 9.868 2.537 -10.159 1.00 89.88 97 ARG A CA 1
ATOM 734 C C . ARG A 1 97 ? 9.715 1.321 -9.242 1.00 89.88 97 ARG A C 1
ATOM 736 O O . ARG A 1 97 ? 8.644 1.087 -8.689 1.00 89.88 97 ARG A O 1
ATOM 743 N N . ALA A 1 98 ? 10.801 0.579 -9.030 1.00 92.44 98 ALA A N 1
ATOM 744 C CA . ALA A 1 98 ? 10.842 -0.609 -8.175 1.00 92.44 98 ALA A CA 1
ATOM 745 C C . ALA A 1 98 ? 10.242 -0.428 -6.765 1.00 92.44 98 ALA A C 1
ATOM 747 O O . ALA A 1 98 ? 9.382 -1.233 -6.393 1.00 92.44 98 ALA A O 1
ATOM 748 N N . PRO A 1 99 ? 10.619 0.602 -5.978 1.00 92.69 99 PRO A N 1
ATOM 749 C CA . PRO A 1 99 ? 10.052 0.785 -4.645 1.00 92.69 99 PRO A CA 1
ATOM 750 C C . PRO A 1 99 ? 8.558 1.127 -4.686 1.00 92.69 99 PRO A C 1
ATOM 752 O O . PRO A 1 99 ? 7.826 0.684 -3.802 1.00 92.69 99 PRO A O 1
ATOM 755 N N . VAL A 1 100 ? 8.080 1.846 -5.710 1.00 93.88 100 VAL A N 1
ATOM 756 C CA . VAL A 1 100 ? 6.649 2.163 -5.866 1.00 93.88 100 VAL A CA 1
ATOM 757 C C . VAL A 1 100 ? 5.850 0.893 -6.115 1.00 93.88 100 VAL A C 1
ATOM 759 O O . VAL A 1 100 ? 4.887 0.636 -5.397 1.00 93.88 100 VAL A O 1
ATOM 762 N N . VAL A 1 101 ? 6.277 0.057 -7.067 1.00 95.62 101 VAL A N 1
ATOM 763 C CA . VAL A 1 101 ? 5.591 -1.208 -7.384 1.00 95.62 101 VAL A CA 1
ATOM 764 C C . VAL A 1 101 ? 5.600 -2.150 -6.176 1.00 95.62 101 VAL A C 1
ATOM 766 O O . VAL A 1 101 ? 4.580 -2.762 -5.858 1.00 95.62 101 VAL A O 1
ATOM 769 N N . ALA A 1 102 ? 6.722 -2.237 -5.453 1.00 95.56 102 ALA A N 1
ATOM 770 C CA . ALA A 1 102 ? 6.817 -3.056 -4.247 1.00 95.56 102 ALA A CA 1
ATOM 771 C C . ALA A 1 102 ? 5.901 -2.547 -3.121 1.00 95.56 102 ALA A C 1
ATOM 773 O O . ALA A 1 102 ? 5.205 -3.344 -2.494 1.00 95.56 102 ALA A O 1
ATOM 774 N N . THR A 1 103 ? 5.880 -1.232 -2.880 1.00 96.06 103 THR A N 1
ATOM 775 C CA . THR A 1 103 ? 5.032 -0.607 -1.850 1.00 96.06 103 THR A CA 1
ATOM 776 C C . THR A 1 103 ? 3.556 -0.783 -2.187 1.00 96.06 103 THR A C 1
ATOM 778 O O . THR A 1 103 ? 2.801 -1.249 -1.342 1.00 96.06 103 THR A O 1
ATOM 781 N N . THR A 1 104 ? 3.175 -0.516 -3.437 1.00 96.94 104 THR A N 1
ATOM 782 C CA . THR A 1 104 ? 1.814 -0.716 -3.958 1.00 96.94 104 THR A CA 1
ATOM 783 C C . THR A 1 104 ? 1.351 -2.149 -3.721 1.00 96.94 104 THR A C 1
ATOM 785 O O . THR A 1 104 ? 0.308 -2.375 -3.117 1.00 96.94 104 THR A O 1
ATOM 788 N N . ALA A 1 105 ? 2.169 -3.135 -4.102 1.00 97.38 105 ALA A N 1
ATOM 789 C CA . ALA A 1 105 ? 1.833 -4.537 -3.893 1.00 97.38 105 ALA A CA 1
ATOM 790 C C . ALA A 1 105 ? 1.704 -4.905 -2.407 1.00 97.38 105 ALA A C 1
ATOM 792 O O . ALA A 1 105 ? 0.846 -5.710 -2.071 1.00 97.38 105 ALA A O 1
ATOM 793 N N . ASN A 1 106 ? 2.532 -4.347 -1.515 1.00 96.94 106 ASN A N 1
ATOM 794 C CA . ASN A 1 106 ? 2.407 -4.611 -0.078 1.00 96.94 106 ASN A CA 1
ATOM 795 C C . ASN A 1 106 ? 1.103 -4.041 0.499 1.00 96.94 106 ASN A C 1
ATOM 797 O O . ASN A 1 106 ? 0.453 -4.736 1.272 1.00 96.94 106 ASN A O 1
ATOM 801 N N . VAL A 1 107 ? 0.720 -2.820 0.110 1.00 97.44 107 VAL A N 1
ATOM 802 C CA . VAL A 1 107 ? -0.519 -2.178 0.581 1.00 97.44 107 VAL A CA 1
ATOM 803 C C . VAL A 1 107 ? -1.747 -2.930 0.070 1.00 97.44 107 VAL A C 1
ATOM 805 O O . VAL A 1 107 ? -2.624 -3.264 0.855 1.00 97.44 107 VAL A O 1
ATOM 808 N N . LEU A 1 108 ? -1.784 -3.280 -1.219 1.00 96.69 108 LEU A N 1
ATOM 809 C CA . LEU A 1 108 ? -2.906 -4.027 -1.804 1.00 96.69 108 LEU A CA 1
ATOM 810 C C . LEU A 1 108 ? -2.981 -5.487 -1.322 1.00 96.69 108 LEU A C 1
ATOM 812 O O . LEU A 1 108 ? -4.020 -6.126 -1.446 1.00 96.69 108 LEU A O 1
ATOM 816 N N . LEU A 1 109 ? -1.882 -6.045 -0.799 1.00 96.81 109 LEU A N 1
ATOM 817 C CA . LEU A 1 109 ? -1.873 -7.371 -0.170 1.00 96.81 109 LEU A CA 1
ATOM 818 C C . LEU A 1 109 ? -2.436 -7.370 1.250 1.00 96.81 109 LEU A C 1
ATOM 820 O O . LEU A 1 109 ? -2.661 -8.461 1.781 1.00 96.81 109 LEU A O 1
ATOM 824 N N . ALA A 1 110 ? -2.585 -6.201 1.875 1.00 95.69 110 ALA A N 1
ATOM 825 C CA . ALA A 1 110 ? -3.139 -6.107 3.212 1.00 95.69 110 ALA A CA 1
ATOM 826 C C . ALA A 1 110 ? -4.553 -6.693 3.235 1.00 95.69 110 ALA A C 1
ATOM 828 O O . ALA A 1 110 ? -5.350 -6.475 2.322 1.00 95.69 110 ALA A O 1
ATOM 829 N N . ASP A 1 111 ? -4.849 -7.459 4.282 1.00 89.12 111 ASP A N 1
ATOM 830 C CA . ASP A 1 111 ? -6.208 -7.931 4.500 1.00 89.12 111 ASP A CA 1
ATOM 831 C C . ASP A 1 111 ? -7.129 -6.738 4.775 1.00 89.12 111 ASP A C 1
ATOM 833 O O . ASP A 1 111 ? -6.734 -5.799 5.468 1.00 89.12 111 ASP A O 1
ATOM 837 N N . ALA A 1 112 ? -8.362 -6.788 4.269 1.00 83.75 112 ALA A N 1
ATOM 838 C CA . ALA A 1 112 ? -9.319 -5.691 4.403 1.00 83.75 112 ALA A CA 1
ATOM 839 C C . ALA A 1 112 ? -9.643 -5.344 5.869 1.00 83.75 112 ALA A C 1
ATOM 841 O O . ALA A 1 112 ? -10.096 -4.239 6.147 1.00 83.75 112 ALA A O 1
ATOM 842 N N . SER A 1 113 ? -9.414 -6.269 6.809 1.00 86.38 113 SER A N 1
ATOM 843 C CA . SER A 1 113 ? -9.615 -6.021 8.239 1.00 86.38 113 SER A CA 1
ATOM 844 C C . SER A 1 113 ? -8.401 -5.414 8.954 1.00 86.38 113 SER A C 1
ATOM 846 O O . SER A 1 113 ? -8.564 -4.871 10.049 1.00 86.38 113 SER A O 1
ATOM 848 N N . SER A 1 114 ? -7.197 -5.460 8.363 1.00 92.38 114 SER A N 1
ATOM 849 C CA . SER A 1 114 ? -5.982 -4.928 8.992 1.00 92.38 114 SER A CA 1
ATOM 850 C C . SER A 1 114 ? -5.585 -3.563 8.427 1.00 92.38 114 SER A C 1
ATOM 852 O O . SER A 1 114 ? -4.848 -3.428 7.445 1.00 92.38 114 SER A O 1
ATOM 854 N N . HIS A 1 115 ? -6.005 -2.519 9.142 1.00 94.44 115 HIS A N 1
ATOM 855 C CA . HIS A 1 115 ? -5.564 -1.147 8.892 1.00 94.44 115 HIS A CA 1
ATOM 856 C C . HIS A 1 115 ? -4.051 -0.964 9.135 1.00 94.44 115 HIS A C 1
ATOM 858 O O . HIS A 1 115 ? -3.408 -0.154 8.466 1.00 94.44 115 HIS A O 1
ATOM 864 N N . HIS A 1 116 ? -3.455 -1.730 10.059 1.00 94.12 116 HIS A N 1
ATOM 865 C CA . HIS A 1 116 ? -2.009 -1.702 10.303 1.00 94.12 116 HIS A CA 1
ATOM 866 C C . HIS A 1 116 ? -1.234 -2.249 9.101 1.00 94.12 116 HIS A C 1
ATOM 868 O O . HIS A 1 116 ? -0.307 -1.588 8.623 1.00 94.12 116 HIS A O 1
ATOM 874 N N . ALA A 1 117 ? -1.657 -3.385 8.543 1.00 94.88 117 ALA A N 1
ATOM 875 C CA . ALA A 1 117 ? -1.048 -3.959 7.349 1.00 94.88 117 ALA A CA 1
ATOM 876 C C . ALA A 1 117 ? -1.174 -3.028 6.133 1.00 94.88 117 ALA A C 1
ATOM 878 O O . ALA A 1 117 ? -0.194 -2.848 5.411 1.00 94.88 117 ALA A O 1
ATOM 879 N N . ALA A 1 118 ? -2.327 -2.377 5.935 1.00 96.31 118 ALA A N 1
ATOM 880 C CA . ALA A 1 118 ? -2.524 -1.409 4.848 1.00 96.31 118 ALA A CA 1
ATOM 881 C C . ALA A 1 118 ? -1.585 -0.193 4.962 1.00 96.31 118 ALA A C 1
ATOM 883 O O . ALA A 1 118 ? -1.150 0.367 3.956 1.00 96.31 118 ALA A O 1
ATOM 884 N N . LEU A 1 119 ? -1.210 0.184 6.187 1.00 96.50 119 LEU A N 1
ATOM 885 C CA . LEU A 1 119 ? -0.215 1.222 6.453 1.00 96.50 119 LEU A CA 1
ATOM 886 C C . LEU A 1 119 ? 1.221 0.698 6.540 1.00 96.50 119 LEU A C 1
ATOM 888 O O . LEU A 1 119 ? 2.131 1.497 6.755 1.00 96.50 119 LEU A O 1
ATOM 892 N N . LEU A 1 120 ? 1.463 -0.601 6.352 1.00 95.56 120 LEU A N 1
ATOM 893 C CA . LEU A 1 120 ? 2.778 -1.232 6.522 1.00 95.56 120 LEU A CA 1
ATOM 894 C C . LEU A 1 120 ? 3.362 -1.005 7.928 1.00 95.56 120 LEU A C 1
ATOM 896 O O . LEU A 1 120 ? 4.562 -0.764 8.084 1.00 95.56 120 LEU A O 1
ATOM 900 N N . LEU A 1 121 ? 2.497 -1.032 8.940 1.00 93.25 121 LEU A N 1
ATOM 901 C CA . LEU A 1 121 ? 2.844 -0.911 10.352 1.00 93.25 121 LEU A CA 1
ATOM 902 C C . LEU A 1 121 ? 2.898 -2.297 11.013 1.00 93.25 121 LEU A C 1
ATOM 904 O O . LEU A 1 121 ? 2.199 -3.207 10.566 1.00 93.25 121 LEU A O 1
ATOM 908 N N . PRO A 1 122 ? 3.694 -2.466 12.085 1.00 89.62 122 PRO A N 1
ATOM 909 C CA . PRO A 1 122 ? 3.607 -3.647 12.938 1.00 89.62 122 PRO A CA 1
ATOM 910 C C . PRO A 1 122 ? 2.197 -3.799 13.514 1.00 89.62 122 PRO A C 1
ATOM 912 O O . PRO A 1 122 ? 1.552 -2.796 13.834 1.00 89.62 122 PRO A O 1
ATOM 915 N N . GLU A 1 123 ? 1.734 -5.038 13.658 1.00 87.31 123 GLU A N 1
ATOM 916 C CA . GLU A 1 123 ? 0.453 -5.328 14.303 1.00 87.31 123 GLU A CA 1
ATOM 917 C C . GLU A 1 123 ? 0.519 -4.978 15.801 1.00 87.31 123 GLU A C 1
ATOM 919 O O . GLU A 1 123 ? 1.565 -5.157 16.428 1.00 87.31 123 GLU A O 1
ATOM 924 N N . PRO A 1 124 ? -0.574 -4.472 16.397 1.00 79.69 124 PRO A N 1
ATOM 925 C CA . PRO A 1 124 ? -0.582 -4.029 17.792 1.00 79.69 124 PRO A CA 1
ATOM 926 C C . PRO A 1 124 ? -0.429 -5.182 18.794 1.00 79.69 124 PRO A C 1
ATOM 928 O O . PRO A 1 124 ? -0.019 -4.945 19.927 1.00 79.69 124 PRO A O 1
ATOM 931 N N . ASP A 1 125 ? -0.749 -6.412 18.381 1.00 77.94 125 ASP A N 1
ATOM 932 C CA . ASP A 1 125 ? -0.617 -7.621 19.200 1.00 77.94 125 ASP A CA 1
ATOM 933 C C . ASP A 1 125 ? 0.812 -8.200 19.196 1.00 77.94 125 ASP A C 1
ATOM 935 O O . ASP A 1 125 ? 1.080 -9.198 19.870 1.00 77.94 125 ASP A O 1
ATOM 939 N N . ASP A 1 126 ? 1.738 -7.601 18.437 1.00 77.75 126 ASP A N 1
ATOM 940 C CA . ASP A 1 126 ? 3.144 -7.996 18.438 1.00 77.75 126 ASP A CA 1
ATOM 941 C C . ASP A 1 126 ? 3.807 -7.557 19.762 1.00 77.75 126 ASP A C 1
ATOM 943 O O . ASP A 1 126 ? 3.797 -6.364 20.087 1.00 77.75 126 ASP A O 1
ATOM 947 N N . PRO A 1 127 ? 4.382 -8.487 20.551 1.00 72.19 127 PRO A N 1
ATOM 948 C CA . PRO A 1 127 ? 4.966 -8.174 21.856 1.00 72.19 127 PRO A CA 1
ATOM 949 C C . PRO A 1 127 ? 6.130 -7.175 21.790 1.00 72.19 127 PRO A C 1
ATOM 951 O O . PRO A 1 127 ? 6.429 -6.539 22.803 1.00 72.19 127 PRO A O 1
ATOM 954 N N . ASP A 1 128 ? 6.769 -7.021 20.627 1.00 73.75 128 ASP A N 1
ATOM 955 C CA . ASP A 1 128 ? 7.889 -6.101 20.419 1.00 73.75 128 ASP A CA 1
ATOM 956 C C . ASP A 1 128 ? 7.447 -4.739 19.834 1.00 73.75 128 ASP A C 1
ATOM 958 O O . ASP A 1 128 ? 8.272 -3.833 19.654 1.00 73.75 128 ASP A O 1
ATOM 962 N N . ALA A 1 129 ? 6.152 -4.547 19.541 1.00 74.38 129 ALA A N 1
ATOM 963 C CA . ALA A 1 129 ? 5.646 -3.302 18.971 1.00 74.38 129 ALA A CA 1
ATOM 964 C C . ALA A 1 129 ? 5.612 -2.168 20.007 1.00 74.38 129 ALA A C 1
ATOM 966 O O . ALA A 1 129 ? 4.976 -2.236 21.059 1.00 74.38 129 ALA A O 1
ATOM 967 N N . SER A 1 130 ? 6.276 -1.057 19.679 1.00 75.75 130 SER A N 1
ATOM 968 C CA . SER A 1 130 ? 6.157 0.177 20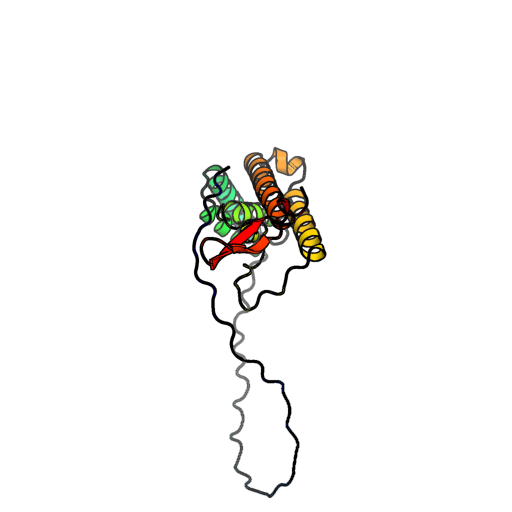.458 1.00 75.75 130 SER A CA 1
ATOM 969 C C . SER A 1 130 ? 4.769 0.803 20.274 1.00 75.75 130 SER A C 1
ATOM 971 O O . SER A 1 130 ? 4.234 0.769 19.162 1.00 75.75 130 SER A O 1
ATOM 973 N N . PRO A 1 131 ? 4.188 1.421 21.321 1.00 73.56 131 PRO A N 1
ATOM 974 C CA . PRO A 1 131 ? 2.888 2.069 21.210 1.00 73.56 131 PRO A CA 1
ATOM 975 C C . PRO A 1 131 ? 2.951 3.192 20.171 1.00 73.56 131 PRO A C 1
ATOM 977 O O . PRO A 1 131 ? 3.750 4.118 20.293 1.00 73.56 131 PRO A O 1
ATOM 980 N N . LEU A 1 132 ? 2.099 3.111 19.148 1.00 80.50 132 LEU A N 1
ATOM 981 C CA . LEU A 1 132 ? 2.060 4.094 18.071 1.00 80.50 132 LEU A CA 1
ATOM 982 C C . LEU A 1 132 ? 1.411 5.393 18.549 1.00 80.50 132 LEU A C 1
ATOM 984 O O . LEU A 1 132 ? 0.200 5.466 18.769 1.00 80.50 132 LEU A O 1
ATOM 988 N N . PHE A 1 133 ? 2.206 6.456 18.664 1.00 86.69 133 PHE A N 1
ATOM 989 C CA . PHE A 1 133 ? 1.670 7.779 18.968 1.00 86.69 133 PHE A CA 1
ATOM 990 C C . PHE A 1 133 ? 1.019 8.409 17.731 1.00 86.69 133 PHE A C 1
ATOM 992 O O . PHE A 1 133 ? 1.490 8.266 16.602 1.00 86.69 133 PHE A O 1
ATOM 999 N N . ALA A 1 134 ? -0.024 9.219 17.936 1.00 89.00 134 ALA A N 1
ATOM 1000 C CA . ALA A 1 134 ? -0.744 9.874 16.839 1.00 89.00 134 ALA A CA 1
ATOM 1001 C C . ALA A 1 134 ? 0.163 10.745 15.939 1.00 89.00 134 ALA A C 1
ATOM 1003 O O . ALA A 1 134 ? -0.084 10.890 14.743 1.00 89.00 134 ALA A O 1
ATOM 1004 N N . SER A 1 135 ? 1.222 11.346 16.493 1.00 92.06 135 SER A N 1
ATOM 1005 C CA . SER A 1 135 ? 2.220 12.102 15.723 1.00 92.06 135 SER A CA 1
ATOM 1006 C C . SER A 1 135 ? 3.074 11.208 14.822 1.00 92.06 135 SER A C 1
ATOM 1008 O O . SER A 1 135 ? 3.383 11.599 13.695 1.00 92.06 135 SER A O 1
ATOM 1010 N N . GLU A 1 136 ? 3.436 10.018 15.295 1.00 93.25 136 GLU A N 1
ATOM 1011 C CA . GLU A 1 136 ? 4.220 9.037 14.550 1.00 93.25 136 GLU A CA 1
ATOM 1012 C C . GLU A 1 136 ? 3.397 8.428 13.428 1.00 93.25 136 GLU A C 1
ATOM 1014 O O . GLU A 1 136 ? 3.872 8.406 12.294 1.00 93.25 136 GLU A O 1
ATOM 1019 N N . LEU A 1 137 ? 2.140 8.070 13.708 1.00 94.19 137 LEU A N 1
ATOM 1020 C CA . LEU A 1 137 ? 1.185 7.611 12.702 1.00 94.19 137 LEU A CA 1
ATOM 1021 C C . LEU A 1 137 ? 1.023 8.648 11.581 1.00 94.19 137 LEU A C 1
ATOM 1023 O O . LEU A 1 137 ? 1.162 8.326 10.404 1.00 94.19 137 LEU A O 1
ATOM 1027 N N . ARG A 1 138 ? 0.824 9.927 11.933 1.00 96.06 138 ARG A N 1
ATOM 1028 C CA . ARG A 1 138 ? 0.745 11.024 10.951 1.00 96.06 138 ARG A CA 1
ATOM 1029 C C . ARG A 1 138 ? 2.009 11.166 10.113 1.00 96.06 138 ARG A C 1
ATOM 1031 O O . ARG A 1 138 ? 1.928 11.412 8.909 1.00 96.06 138 ARG A O 1
ATOM 1038 N N . ARG A 1 139 ? 3.182 11.080 10.745 1.00 97.12 139 ARG A N 1
ATOM 1039 C CA . ARG A 1 139 ? 4.476 11.167 10.054 1.00 97.12 139 ARG A CA 1
ATOM 1040 C C . ARG A 1 139 ? 4.653 9.991 9.097 1.00 97.12 139 ARG A C 1
ATOM 1042 O O . ARG A 1 139 ? 5.059 10.206 7.957 1.00 97.12 139 ARG A O 1
ATOM 1049 N N . HIS A 1 140 ? 4.325 8.786 9.553 1.00 96.69 140 HIS A N 1
ATOM 1050 C CA . HIS A 1 140 ? 4.411 7.556 8.776 1.00 96.69 140 HIS A CA 1
ATOM 1051 C C . HIS A 1 140 ? 3.484 7.593 7.566 1.00 96.69 140 HIS A C 1
ATOM 1053 O O . HIS A 1 140 ? 3.956 7.443 6.443 1.00 96.69 140 HIS A O 1
ATOM 1059 N N . PHE A 1 141 ? 2.207 7.926 7.768 1.00 97.31 141 PHE A N 1
ATOM 1060 C CA . PHE A 1 141 ? 1.239 8.074 6.684 1.00 97.31 141 PHE A CA 1
ATOM 1061 C C . PHE A 1 141 ? 1.731 9.063 5.620 1.00 97.31 141 PHE A C 1
ATOM 1063 O O . PHE A 1 141 ? 1.814 8.720 4.446 1.00 97.31 141 PHE A O 1
ATOM 1070 N N . LYS A 1 142 ? 2.182 10.262 6.016 1.00 97.31 142 LYS A N 1
ATOM 1071 C CA . LYS A 1 142 ? 2.748 11.240 5.066 1.00 97.31 142 LYS A CA 1
ATOM 1072 C C . LYS A 1 142 ? 3.958 10.695 4.303 1.00 97.31 142 LYS A C 1
ATOM 1074 O O . LYS A 1 142 ? 4.117 10.995 3.121 1.00 97.31 142 LYS A O 1
ATOM 1079 N N . SER A 1 143 ? 4.814 9.922 4.971 1.00 96.50 143 SER A N 1
ATOM 1080 C CA . SER A 1 143 ? 5.964 9.267 4.343 1.00 96.50 143 SER A CA 1
ATOM 1081 C C . SER A 1 143 ? 5.527 8.221 3.316 1.00 96.50 143 SER A C 1
ATOM 1083 O O . SER A 1 143 ? 6.086 8.184 2.222 1.00 96.50 143 SER A O 1
ATOM 1085 N N . LEU A 1 144 ? 4.500 7.427 3.628 1.00 96.19 144 LEU A N 1
ATOM 1086 C CA . LEU A 1 144 ? 3.922 6.427 2.729 1.00 96.19 144 LEU A CA 1
ATOM 1087 C C . LEU A 1 144 ? 3.262 7.072 1.501 1.00 96.19 144 LEU A C 1
ATOM 1089 O O . LEU A 1 144 ? 3.551 6.693 0.369 1.00 96.19 144 LEU A O 1
ATOM 1093 N N . VAL A 1 145 ? 2.453 8.119 1.691 1.00 95.81 145 VAL A N 1
ATOM 1094 C CA . VAL A 1 145 ? 1.880 8.888 0.569 1.00 95.81 145 VAL A CA 1
ATOM 1095 C C . VAL A 1 145 ? 2.988 9.444 -0.327 1.00 95.81 145 VAL A C 1
ATOM 1097 O O . VAL A 1 145 ? 2.894 9.419 -1.556 1.00 95.81 145 VAL A O 1
ATOM 1100 N N . LYS A 1 146 ? 4.075 9.934 0.280 1.00 94.38 146 LYS A N 1
ATOM 1101 C CA . LYS A 1 146 ? 5.233 10.428 -0.463 1.00 94.38 146 LYS A CA 1
ATOM 1102 C C . LYS A 1 146 ? 5.935 9.305 -1.232 1.00 94.38 146 LYS A C 1
ATOM 1104 O O . LYS A 1 146 ? 6.311 9.544 -2.375 1.00 94.38 146 LYS A O 1
ATOM 1109 N N . SER A 1 147 ? 6.115 8.113 -0.663 1.00 92.56 147 SER A N 1
ATOM 1110 C CA . SER A 1 147 ? 6.797 7.008 -1.352 1.00 92.56 147 SER A CA 1
ATOM 1111 C C . SER A 1 147 ? 6.000 6.479 -2.545 1.00 92.56 147 SER A C 1
ATOM 1113 O O . SER A 1 147 ? 6.605 6.197 -3.577 1.00 92.56 147 SER A O 1
ATOM 1115 N N . LEU A 1 148 ? 4.666 6.432 -2.450 1.00 92.62 148 LEU A N 1
ATOM 1116 C CA . LEU A 1 148 ? 3.784 6.039 -3.556 1.00 92.62 148 LEU A CA 1
ATOM 1117 C C . LEU A 1 148 ? 3.822 7.036 -4.726 1.00 92.62 148 LEU A C 1
ATOM 1119 O O . LEU A 1 148 ? 3.713 6.632 -5.880 1.00 92.62 148 LEU A O 1
ATOM 1123 N N . ARG A 1 149 ? 4.031 8.331 -4.446 1.00 87.50 149 ARG A N 1
ATOM 1124 C CA . ARG A 1 149 ? 4.003 9.402 -5.462 1.00 87.50 149 ARG A CA 1
ATOM 1125 C C . ARG A 1 149 ? 5.373 9.791 -6.018 1.00 87.50 149 ARG A C 1
ATOM 1127 O O . ARG A 1 149 ? 5.501 10.056 -7.206 1.00 87.50 149 ARG A O 1
ATOM 1134 N N . VAL A 1 150 ? 6.418 9.857 -5.189 1.00 78.06 150 VAL A N 1
ATOM 1135 C CA . VAL A 1 150 ? 7.729 10.413 -5.595 1.00 78.06 150 VAL A CA 1
ATOM 1136 C C . VAL A 1 150 ? 8.450 9.542 -6.622 1.00 78.06 150 VAL A C 1
ATOM 1138 O O . VAL A 1 150 ? 9.169 10.075 -7.465 1.00 78.06 150 VAL A O 1
ATOM 1141 N N . GLY A 1 151 ? 8.244 8.224 -6.606 1.00 68.75 151 GLY A N 1
ATOM 1142 C CA . GLY A 1 151 ? 8.810 7.349 -7.636 1.00 68.75 151 GLY A CA 1
ATOM 1143 C C . GLY A 1 151 ? 8.069 7.398 -8.980 1.00 68.75 151 GLY A C 1
ATOM 1144 O O . GLY A 1 151 ? 8.533 6.801 -9.952 1.00 68.75 151 GLY A O 1
ATOM 1145 N N . LEU A 1 152 ? 6.951 8.129 -9.058 1.00 77.25 152 LEU A N 1
ATOM 1146 C CA . LEU A 1 152 ? 6.082 8.201 -10.226 1.00 77.25 152 LEU A CA 1
ATOM 1147 C C . LEU A 1 152 ? 5.840 9.663 -10.639 1.00 77.25 152 LEU A C 1
ATOM 1149 O O . LEU A 1 152 ? 4.845 10.289 -10.286 1.00 77.25 152 LEU A O 1
ATOM 1153 N N . ASN A 1 153 ? 6.775 10.232 -11.402 1.00 83.31 153 ASN A N 1
ATOM 1154 C CA . ASN A 1 153 ? 6.552 11.539 -12.025 1.00 83.31 153 ASN A CA 1
ATOM 1155 C C . ASN A 1 153 ? 5.522 11.433 -13.173 1.00 83.31 153 ASN A C 1
ATOM 1157 O O . ASN A 1 153 ? 5.186 10.335 -13.614 1.00 83.31 153 ASN A O 1
ATOM 1161 N N . ALA A 1 154 ? 5.042 12.570 -13.687 1.00 86.00 154 ALA A N 1
ATOM 1162 C CA . ALA A 1 154 ? 4.007 12.597 -14.728 1.00 86.00 154 ALA A CA 1
ATOM 1163 C C . ALA A 1 154 ? 4.381 11.799 -15.996 1.00 86.00 154 ALA A C 1
ATOM 1165 O O . ALA A 1 154 ? 3.526 11.139 -16.581 1.00 86.00 154 ALA A O 1
ATOM 1166 N N . ALA A 1 155 ? 5.657 11.813 -16.396 1.00 86.31 155 ALA A N 1
ATOM 1167 C CA . ALA A 1 155 ? 6.130 11.048 -17.548 1.00 86.31 155 ALA A CA 1
ATOM 1168 C C . ALA A 1 155 ? 6.126 9.535 -17.268 1.00 86.31 155 ALA A C 1
ATOM 1170 O O . ALA A 1 155 ? 5.678 8.755 -18.105 1.00 86.31 155 ALA A O 1
ATOM 1171 N N . THR A 1 156 ? 6.562 9.112 -16.077 1.00 83.06 156 THR A N 1
ATOM 1172 C CA . THR A 1 156 ? 6.524 7.705 -15.658 1.00 83.06 156 THR A CA 1
ATOM 1173 C C . THR A 1 156 ? 5.086 7.212 -15.500 1.00 83.06 156 THR A C 1
ATOM 1175 O O . THR A 1 156 ? 4.779 6.104 -15.925 1.00 83.06 156 THR A O 1
ATOM 1178 N N . ALA A 1 157 ? 4.190 8.031 -14.945 1.00 86.81 157 ALA A N 1
ATOM 1179 C CA . ALA A 1 157 ? 2.771 7.699 -14.827 1.00 86.81 157 ALA A CA 1
ATOM 1180 C C . ALA A 1 157 ? 2.125 7.482 -16.205 1.00 86.81 157 ALA A C 1
ATOM 1182 O O . ALA A 1 157 ? 1.377 6.525 -16.388 1.00 86.81 157 ALA A O 1
ATOM 1183 N N . ALA A 1 158 ? 2.459 8.325 -17.189 1.00 87.88 158 ALA A N 1
ATOM 1184 C CA . ALA A 1 158 ? 1.985 8.171 -18.563 1.00 87.88 158 ALA A CA 1
ATOM 1185 C C . ALA A 1 158 ? 2.566 6.926 -19.258 1.00 87.88 158 ALA A C 1
ATOM 1187 O O . ALA A 1 158 ? 1.865 6.269 -20.023 1.00 87.88 158 ALA A O 1
ATOM 1188 N N . ALA A 1 159 ? 3.830 6.588 -18.986 1.00 88.56 159 ALA A N 1
ATOM 1189 C CA . ALA A 1 159 ? 4.476 5.400 -19.541 1.00 88.56 159 ALA A CA 1
ATOM 1190 C C . ALA A 1 159 ? 3.947 4.086 -18.935 1.00 88.56 159 ALA A C 1
ATOM 1192 O O . ALA A 1 159 ? 3.922 3.066 -19.620 1.00 88.56 159 ALA A O 1
ATOM 1193 N N . TYR A 1 160 ? 3.511 4.110 -17.671 1.00 87.88 160 TYR A N 1
ATOM 1194 C CA . TYR A 1 160 ? 3.069 2.931 -16.921 1.00 87.88 160 TYR A CA 1
ATOM 1195 C C . TYR A 1 160 ? 1.705 3.175 -16.248 1.00 87.88 160 TYR A C 1
ATOM 1197 O O . TYR A 1 160 ? 1.618 3.238 -15.016 1.00 87.88 160 TYR A O 1
ATOM 1205 N N . PRO A 1 161 ? 0.614 3.291 -17.031 1.00 89.94 161 PRO A N 1
ATOM 1206 C CA . PRO A 1 161 ? -0.695 3.690 -16.513 1.00 89.94 161 PRO A CA 1
ATOM 1207 C C . PRO A 1 161 ? -1.283 2.682 -15.517 1.00 89.94 161 PRO A C 1
ATOM 1209 O O . PRO A 1 161 ? -1.918 3.089 -14.549 1.00 89.94 161 PRO A O 1
ATOM 1212 N N . SER A 1 162 ? -1.028 1.380 -15.689 1.00 90.88 162 SER A N 1
ATOM 1213 C CA . SER A 1 162 ? -1.486 0.351 -14.743 1.00 90.88 162 SER A CA 1
ATOM 1214 C C . SER A 1 162 ? -0.831 0.490 -13.367 1.00 90.88 162 SER A C 1
ATOM 1216 O O . SER A 1 162 ? -1.482 0.289 -12.347 1.00 90.88 162 SER A O 1
ATOM 1218 N N . VAL A 1 163 ? 0.454 0.862 -13.326 1.00 92.56 163 VAL A N 1
ATOM 1219 C CA . VAL A 1 163 ? 1.166 1.114 -12.063 1.00 92.56 163 VAL A CA 1
ATOM 1220 C C . VAL A 1 163 ? 0.644 2.380 -11.406 1.00 92.56 163 VAL A C 1
ATOM 1222 O O . VAL A 1 163 ? 0.446 2.390 -10.197 1.00 92.56 163 VAL A O 1
ATOM 1225 N N . ALA A 1 164 ? 0.394 3.426 -12.196 1.00 93.25 164 ALA A N 1
ATOM 1226 C CA . ALA A 1 164 ? -0.193 4.664 -11.701 1.00 93.25 164 ALA A CA 1
ATOM 1227 C C . ALA A 1 164 ? -1.568 4.422 -11.067 1.00 93.25 164 ALA A C 1
ATOM 1229 O O . ALA A 1 164 ? -1.802 4.840 -9.937 1.00 93.25 164 ALA A O 1
ATOM 1230 N N . ALA A 1 165 ? -2.445 3.691 -11.759 1.00 94.06 165 ALA A N 1
ATOM 1231 C CA . ALA A 1 165 ? -3.772 3.352 -11.258 1.00 94.06 165 ALA A CA 1
ATOM 1232 C C . ALA A 1 165 ? -3.704 2.532 -9.960 1.00 94.06 165 ALA A C 1
ATOM 1234 O O . ALA A 1 165 ? -4.351 2.888 -8.979 1.00 94.06 165 ALA A O 1
ATOM 1235 N N . ALA A 1 166 ? -2.867 1.491 -9.921 1.00 95.56 166 ALA A N 1
ATOM 1236 C CA . ALA A 1 166 ? -2.697 0.667 -8.727 1.00 95.56 166 ALA A CA 1
ATOM 1237 C C . ALA A 1 166 ? -2.079 1.445 -7.550 1.00 95.56 166 ALA A C 1
ATOM 1239 O O . ALA A 1 166 ? -2.422 1.197 -6.397 1.00 95.56 166 ALA A O 1
ATOM 1240 N N . ALA A 1 167 ? -1.175 2.394 -7.814 1.00 95.38 167 ALA A N 1
ATOM 1241 C CA . ALA A 1 167 ? -0.596 3.243 -6.775 1.00 95.38 167 ALA A CA 1
ATOM 1242 C C . ALA A 1 167 ? -1.637 4.200 -6.166 1.00 95.38 167 ALA A C 1
ATOM 1244 O O . ALA A 1 167 ? -1.617 4.423 -4.956 1.00 95.38 167 ALA A O 1
ATOM 1245 N N . GLU A 1 168 ? -2.559 4.734 -6.973 1.00 95.38 168 GLU A N 1
ATOM 1246 C CA . GLU A 1 168 ? -3.687 5.536 -6.478 1.00 95.38 168 GLU A CA 1
ATOM 1247 C C . GLU A 1 168 ? -4.707 4.679 -5.709 1.00 95.38 168 GLU A C 1
ATOM 1249 O O . GLU A 1 168 ? -5.203 5.107 -4.669 1.00 95.38 168 GLU A O 1
ATOM 1254 N N . GLU A 1 169 ? -4.965 3.442 -6.144 1.00 96.44 169 GLU A N 1
ATOM 1255 C CA . GLU A 1 169 ? -5.784 2.477 -5.393 1.00 96.44 169 GLU A CA 1
ATOM 1256 C C . GLU A 1 169 ? -5.164 2.168 -4.021 1.00 96.44 169 GLU A C 1
ATOM 1258 O O . GLU A 1 169 ? -5.822 2.297 -2.986 1.00 96.44 169 GLU A O 1
ATOM 1263 N N . ALA A 1 170 ? -3.864 1.863 -3.989 1.00 96.94 170 ALA A N 1
ATOM 1264 C CA . ALA A 1 170 ? -3.120 1.655 -2.750 1.00 96.94 170 ALA A CA 1
ATOM 1265 C C . ALA A 1 170 ? -3.148 2.899 -1.849 1.00 96.94 170 ALA A C 1
ATOM 1267 O O . ALA A 1 170 ? -3.263 2.786 -0.628 1.00 96.94 170 ALA A O 1
ATOM 1268 N N . LEU A 1 171 ? -3.073 4.099 -2.430 1.00 96.50 171 LEU A N 1
ATOM 1269 C CA . LEU A 1 171 ? -3.212 5.341 -1.678 1.00 96.50 171 LEU A CA 1
ATOM 1270 C C . LEU A 1 171 ? -4.612 5.486 -1.064 1.00 96.50 171 LEU A C 1
ATOM 1272 O O . LEU A 1 171 ? -4.721 5.943 0.077 1.00 96.50 171 LEU A O 1
ATOM 1276 N N . GLY A 1 172 ? -5.659 5.085 -1.786 1.00 96.44 172 GLY A N 1
ATOM 1277 C CA . GLY A 1 172 ? -7.024 5.004 -1.267 1.00 96.44 172 GLY A CA 1
ATOM 1278 C C . GLY A 1 172 ? -7.105 4.099 -0.038 1.00 96.44 172 GLY A C 1
ATOM 1279 O O . GLY A 1 172 ? -7.514 4.559 1.026 1.00 96.44 172 GLY A O 1
ATOM 1280 N N . HIS A 1 173 ? -6.595 2.868 -0.146 1.00 96.44 173 HIS A N 1
ATOM 1281 C CA . HIS A 1 173 ? -6.572 1.897 0.958 1.00 96.44 173 HIS A CA 1
ATOM 1282 C C . HIS A 1 173 ? -5.789 2.418 2.173 1.00 96.44 173 HIS A C 1
ATOM 1284 O O . HIS A 1 173 ? -6.236 2.311 3.314 1.00 96.44 173 HIS A O 1
ATOM 1290 N N . ALA A 1 174 ? -4.623 3.028 1.945 1.00 97.38 174 ALA A N 1
ATOM 1291 C CA . ALA A 1 174 ? -3.826 3.622 3.015 1.00 97.38 174 ALA A CA 1
ATOM 1292 C C . ALA A 1 174 ? -4.539 4.810 3.685 1.00 97.38 174 ALA A C 1
ATOM 1294 O O . ALA A 1 174 ? -4.382 5.031 4.885 1.00 97.38 174 ALA A O 1
ATOM 1295 N N . THR A 1 175 ? -5.312 5.588 2.925 1.00 97.12 175 THR A N 1
ATOM 1296 C CA . THR A 1 175 ? -6.068 6.733 3.452 1.00 97.12 175 THR A CA 1
ATOM 1297 C C . THR A 1 175 ? -7.230 6.261 4.315 1.00 97.12 175 THR A C 1
ATOM 1299 O O . THR A 1 175 ? -7.353 6.720 5.447 1.00 97.12 175 THR A O 1
ATOM 1302 N N . GLU A 1 176 ? -8.008 5.291 3.834 1.00 96.50 176 GLU A N 1
ATOM 1303 C CA . GLU A 1 176 ? -9.084 4.656 4.602 1.00 96.50 176 GLU A CA 1
ATOM 1304 C C . GLU A 1 176 ? -8.555 4.064 5.915 1.00 96.50 176 GLU A C 1
ATOM 1306 O O . GLU A 1 176 ? -9.089 4.334 6.990 1.00 96.50 176 GLU A O 1
ATOM 1311 N N . ALA A 1 177 ? -7.430 3.346 5.862 1.00 96.31 177 ALA A N 1
ATOM 1312 C CA . ALA A 1 177 ? -6.794 2.793 7.051 1.00 96.31 177 ALA A CA 1
ATOM 1313 C C . ALA A 1 177 ? -6.323 3.866 8.045 1.00 96.31 177 ALA A C 1
ATOM 1315 O O . ALA A 1 177 ? -6.484 3.716 9.259 1.00 96.31 177 ALA A O 1
ATOM 1316 N N . TYR A 1 178 ? -5.758 4.968 7.551 1.00 96.12 178 TYR A N 1
ATOM 1317 C CA . TYR A 1 178 ? -5.366 6.092 8.395 1.00 96.12 178 TYR A CA 1
ATOM 1318 C C . TYR A 1 178 ? -6.580 6.770 9.050 1.00 96.12 178 TYR A C 1
ATOM 1320 O O . TYR A 1 178 ? -6.531 7.107 10.237 1.00 96.12 178 TYR A O 1
ATOM 1328 N N . GLU A 1 179 ? -7.678 6.949 8.318 1.00 95.25 179 GLU A N 1
ATOM 1329 C CA . GLU A 1 179 ? -8.928 7.493 8.858 1.00 95.25 179 GLU A CA 1
ATOM 1330 C C . GLU A 1 179 ? -9.530 6.568 9.917 1.00 95.25 179 GLU A C 1
ATOM 1332 O O . GLU A 1 179 ? -9.889 7.037 10.999 1.00 95.25 179 GLU A O 1
ATOM 1337 N N . ALA A 1 180 ? -9.549 5.257 9.677 1.00 92.50 180 ALA A N 1
ATOM 1338 C CA . ALA A 1 180 ? -10.029 4.272 10.642 1.00 92.50 180 ALA A CA 1
ATOM 1339 C C . ALA A 1 180 ? -9.237 4.318 11.961 1.00 92.50 180 ALA A C 1
ATOM 1341 O O . ALA A 1 180 ? -9.828 4.315 13.039 1.00 92.50 180 ALA A O 1
ATOM 1342 N N . LEU A 1 181 ? -7.905 4.434 11.892 1.00 90.81 181 LEU A N 1
ATOM 1343 C CA . LEU A 1 181 ? -7.036 4.479 13.076 1.00 90.81 181 LEU A CA 1
ATOM 1344 C C . LEU A 1 181 ? -7.015 5.837 13.788 1.00 90.81 181 LEU A C 1
ATOM 1346 O O . LEU A 1 181 ? -6.631 5.915 14.956 1.00 90.81 181 LEU A O 1
ATOM 1350 N N . THR A 1 182 ? -7.383 6.919 13.103 1.00 91.88 182 THR A N 1
ATOM 1351 C CA . THR A 1 182 ? -7.444 8.261 13.705 1.00 91.88 182 THR A CA 1
ATOM 1352 C C . THR A 1 182 ? -8.844 8.671 14.134 1.00 91.88 182 THR A C 1
ATOM 1354 O O . THR A 1 182 ? -8.979 9.628 14.903 1.00 91.88 182 THR A O 1
ATOM 1357 N N . THR A 1 183 ? -9.871 7.941 13.698 1.00 88.75 183 THR A N 1
ATOM 1358 C CA . THR A 1 183 ? -11.235 8.107 14.187 1.00 88.75 183 THR A CA 1
ATOM 1359 C C . THR A 1 183 ? -11.270 7.728 15.667 1.00 88.75 183 THR A C 1
ATOM 1361 O O . THR A 1 183 ? -10.961 6.590 16.018 1.00 88.75 183 THR A O 1
ATOM 1364 N N . PRO A 1 184 ? -11.620 8.660 16.571 1.00 78.06 184 PRO A N 1
ATOM 1365 C CA . PRO A 1 184 ? -11.685 8.346 17.986 1.00 78.06 184 PRO A CA 1
ATOM 1366 C C . PRO A 1 184 ? -12.778 7.305 18.221 1.00 78.06 184 PRO A C 1
ATOM 1368 O O . PRO A 1 184 ? -13.954 7.559 17.952 1.00 78.06 184 PRO A O 1
ATOM 1371 N N . THR A 1 185 ? -12.397 6.142 18.749 1.00 72.56 185 THR A N 1
ATOM 1372 C CA . THR A 1 185 ? -13.360 5.122 19.159 1.00 72.56 185 THR A CA 1
ATOM 1373 C C . THR A 1 185 ? -14.299 5.732 20.199 1.00 72.56 185 THR A C 1
ATOM 1375 O O . THR A 1 185 ? -13.814 6.283 21.197 1.00 72.56 185 THR A O 1
ATOM 1378 N N . PRO A 1 186 ? -15.630 5.666 20.006 1.00 75.38 186 PRO A N 1
ATOM 1379 C CA . PRO A 1 186 ? -16.572 6.117 21.015 1.00 75.38 186 PRO A CA 1
ATOM 1380 C C . PRO A 1 186 ? -16.261 5.397 22.323 1.00 75.38 186 PRO A C 1
ATOM 1382 O O . PRO A 1 186 ? -16.302 4.170 22.391 1.00 75.38 186 PRO A O 1
ATOM 1385 N N . GLY A 1 187 ? -15.905 6.153 23.363 1.00 76.62 187 GLY A N 1
ATOM 1386 C CA . GLY A 1 187 ? -15.652 5.549 24.663 1.00 76.62 187 GLY A CA 1
ATOM 1387 C C . GLY A 1 187 ? -16.906 4.818 25.133 1.00 76.62 187 GLY A C 1
ATOM 1388 O O . GLY A 1 187 ? -18.013 5.346 25.009 1.00 76.62 187 GLY A O 1
ATOM 1389 N N . THR A 1 188 ? -16.748 3.625 25.688 1.00 87.00 188 THR A N 1
ATOM 1390 C CA . THR A 1 188 ? -17.836 2.919 26.359 1.00 87.00 188 THR A CA 1
ATOM 1391 C C . THR A 1 188 ? -17.767 3.150 27.866 1.00 87.00 188 THR A C 1
ATOM 1393 O O . THR A 1 188 ? -16.793 3.687 28.417 1.00 87.00 188 THR A O 1
ATOM 1396 N N . PHE A 1 189 ? -18.857 2.836 28.549 1.00 86.25 189 PHE A N 1
ATOM 1397 C CA . PHE A 1 189 ? -18.912 2.762 29.999 1.00 86.25 189 PHE A CA 1
ATOM 1398 C C . PHE A 1 189 ? -19.794 1.589 30.411 1.00 86.25 189 PHE A C 1
ATOM 1400 O O . PHE A 1 189 ? -20.688 1.172 29.680 1.00 86.25 189 PHE A O 1
ATOM 1407 N N . TRP A 1 190 ? -19.539 1.078 31.608 1.00 90.94 190 TRP A N 1
ATOM 1408 C CA . TRP A 1 190 ? -20.303 -0.015 32.185 1.00 90.94 190 TRP A CA 1
ATOM 1409 C C . TRP A 1 190 ? -21.241 0.525 33.257 1.00 90.94 190 TRP A C 1
ATOM 1411 O O . TRP A 1 190 ? -20.836 1.343 34.084 1.00 90.94 190 TRP A O 1
ATOM 1421 N N . THR A 1 191 ? -22.486 0.056 33.268 1.00 89.00 191 THR A N 1
ATOM 1422 C CA . THR A 1 191 ? -23.445 0.342 34.344 1.00 89.00 191 THR A CA 1
ATOM 1423 C C . THR A 1 191 ? -24.146 -0.932 34.796 1.00 89.00 191 THR A C 1
ATOM 1425 O O . THR A 1 191 ? -24.384 -1.847 34.004 1.00 89.00 191 THR A O 1
ATOM 1428 N N . ALA A 1 192 ? -24.455 -1.008 36.089 1.00 92.56 192 ALA A N 1
ATOM 1429 C CA . ALA A 1 192 ? -25.189 -2.125 36.663 1.00 92.56 192 ALA A CA 1
ATOM 1430 C C . ALA A 1 192 ? -26.693 -1.928 36.442 1.00 92.56 192 ALA A C 1
ATOM 1432 O O . ALA A 1 192 ? -27.262 -0.906 36.828 1.00 92.56 192 ALA A O 1
ATOM 1433 N N . CYS A 1 193 ? -27.360 -2.917 35.850 1.00 87.62 193 CYS A N 1
ATOM 1434 C CA . CYS A 1 193 ? -28.807 -2.876 35.671 1.00 87.62 193 CYS A CA 1
ATOM 1435 C C . CYS A 1 193 ? -29.527 -3.240 36.975 1.00 87.62 193 CYS A C 1
ATOM 1437 O O . CYS A 1 193 ? -29.325 -4.320 37.533 1.00 87.62 193 CYS A O 1
ATOM 1439 N N . ALA A 1 194 ? -30.430 -2.369 37.430 1.00 88.44 194 ALA A N 1
ATOM 1440 C CA . ALA A 1 194 ? -31.223 -2.596 38.639 1.00 88.44 194 ALA A CA 1
ATOM 1441 C C . ALA A 1 194 ? -32.175 -3.806 38.527 1.00 88.44 194 ALA A C 1
ATOM 1443 O O . ALA A 1 194 ? -32.481 -4.435 39.537 1.00 88.44 194 ALA A O 1
ATOM 1444 N N . GLY A 1 195 ? -32.624 -4.148 37.311 1.00 91.44 195 GLY A N 1
ATOM 1445 C CA . GLY A 1 195 ? -33.551 -5.257 37.069 1.00 91.44 195 GLY A CA 1
ATOM 1446 C C . GLY A 1 195 ? -32.874 -6.628 37.054 1.00 91.44 195 GLY A C 1
ATOM 1447 O O . GLY A 1 195 ? -33.299 -7.537 37.760 1.00 91.44 195 GLY A O 1
ATOM 1448 N N . CYS A 1 196 ? -31.804 -6.784 36.269 1.00 92.25 196 CYS A N 1
ATOM 1449 C CA . CYS A 1 196 ? -31.149 -8.083 36.079 1.00 92.25 196 CYS A CA 1
ATOM 1450 C C . CYS A 1 196 ? -29.852 -8.266 36.887 1.00 92.25 196 CYS A C 1
ATOM 1452 O O . CYS A 1 196 ? -29.307 -9.366 36.892 1.00 92.25 196 CYS A O 1
ATOM 1454 N N . ARG A 1 197 ? -29.359 -7.228 37.582 1.00 87.94 197 ARG A N 1
ATOM 1455 C CA . ARG A 1 197 ? -28.103 -7.234 38.366 1.00 87.94 197 ARG A CA 1
ATOM 1456 C C . ARG A 1 197 ? -26.837 -7.566 37.559 1.00 87.94 197 ARG A C 1
ATOM 1458 O O . ARG A 1 197 ? -25.818 -7.924 38.145 1.00 87.94 197 ARG A O 1
ATOM 1465 N N . LEU A 1 198 ? -26.884 -7.437 36.233 1.00 92.06 198 LEU A N 1
ATOM 1466 C CA . LEU A 1 198 ? -25.732 -7.607 35.343 1.00 92.06 198 LEU A CA 1
ATOM 1467 C C . LEU A 1 198 ? -25.106 -6.256 34.978 1.00 92.06 198 LEU A C 1
ATOM 1469 O O . LEU A 1 198 ? -25.756 -5.210 35.066 1.00 92.06 198 LEU A O 1
ATOM 1473 N N . LEU A 1 199 ? -23.837 -6.294 34.565 1.00 89.69 199 LEU A N 1
ATOM 1474 C CA . LEU A 1 199 ? -23.146 -5.155 33.969 1.00 89.69 199 LEU A CA 1
ATOM 1475 C C . LEU A 1 199 ? -23.462 -5.094 32.477 1.00 89.69 199 LEU A C 1
ATOM 1477 O O . LEU A 1 199 ? -23.318 -6.086 31.767 1.00 89.69 199 LEU A O 1
ATOM 1481 N N . HIS A 1 200 ? -23.866 -3.918 32.021 1.00 86.69 200 HIS A N 1
ATOM 1482 C CA . HIS A 1 200 ? -24.117 -3.630 30.618 1.00 86.69 200 HIS A CA 1
ATOM 1483 C C . HIS A 1 200 ? -23.128 -2.578 30.135 1.00 86.69 200 HIS A C 1
ATOM 1485 O O . HIS A 1 200 ? -22.924 -1.564 30.809 1.00 86.69 200 HIS A O 1
ATOM 1491 N N . GLU A 1 201 ? -22.537 -2.829 28.972 1.00 89.38 201 GLU A N 1
ATOM 1492 C CA . GLU A 1 201 ? -21.714 -1.862 28.264 1.00 89.38 201 GLU A CA 1
ATOM 1493 C C . GLU A 1 201 ? -22.606 -0.954 27.419 1.00 89.38 201 GLU A C 1
ATOM 1495 O O . GLU A 1 201 ? -23.455 -1.419 26.657 1.00 89.38 201 GLU A O 1
ATOM 1500 N N . PHE A 1 202 ? -22.412 0.350 27.565 1.00 84.50 202 PHE A N 1
ATOM 1501 C CA . PHE A 1 202 ? -23.089 1.370 26.784 1.00 84.50 202 PHE A CA 1
ATOM 1502 C C . PHE A 1 202 ? -22.066 2.294 26.142 1.00 84.50 202 PHE A C 1
ATOM 1504 O O . PHE A 1 202 ? -21.021 2.604 26.715 1.00 84.50 202 PHE A O 1
ATOM 1511 N N . GLU A 1 203 ? -22.401 2.804 24.964 1.00 83.31 203 GLU A N 1
ATOM 1512 C CA . GLU A 1 203 ? -21.650 3.899 24.364 1.00 83.31 203 GLU A CA 1
ATOM 1513 C C . GLU A 1 203 ? -21.845 5.189 25.176 1.00 83.31 203 GLU A C 1
ATOM 1515 O O . GLU A 1 203 ? -22.968 5.542 25.547 1.00 83.31 203 GLU A O 1
ATOM 1520 N N . ARG A 1 204 ? -20.771 5.957 25.404 1.00 80.44 204 ARG A N 1
ATOM 1521 C CA . ARG A 1 204 ? -20.831 7.227 26.158 1.00 80.44 204 ARG A CA 1
ATOM 1522 C C . ARG A 1 204 ? -21.740 8.286 25.538 1.00 80.44 204 ARG A C 1
ATOM 1524 O O . ARG A 1 204 ? -22.114 9.217 26.242 1.00 80.44 204 ARG A O 1
ATOM 1531 N N . LYS A 1 205 ? -22.152 8.131 24.274 1.00 79.25 205 LYS A N 1
ATOM 1532 C CA . LYS A 1 205 ? -23.158 8.998 23.634 1.00 79.25 205 LYS A CA 1
ATOM 1533 C C . LYS A 1 205 ? -24.516 8.997 24.356 1.00 79.25 205 LYS A C 1
ATOM 1535 O O . LYS A 1 205 ? -25.308 9.903 24.137 1.00 79.25 205 LYS A O 1
ATOM 1540 N N . TYR A 1 206 ? -24.783 7.999 25.205 1.00 74.56 206 TYR A N 1
ATOM 1541 C CA . TYR A 1 206 ? -26.033 7.861 25.959 1.00 74.56 206 TYR A CA 1
ATOM 1542 C C . TYR A 1 206 ? -26.006 8.492 27.363 1.00 74.56 206 TYR A C 1
ATOM 1544 O O . TYR A 1 206 ? -26.990 8.389 28.091 1.00 74.56 206 TYR A O 1
ATOM 1552 N N . VAL A 1 207 ? -24.909 9.143 27.767 1.00 69.38 207 VAL A N 1
ATOM 1553 C CA . VAL A 1 207 ? -24.835 9.865 29.048 1.00 69.38 207 VAL A CA 1
ATOM 1554 C C . VAL A 1 207 ? -25.163 11.342 28.814 1.00 69.38 207 VAL A C 1
ATOM 1556 O O . VAL A 1 207 ? -24.377 12.039 28.181 1.00 69.38 207 VAL A O 1
ATOM 1559 N N . GLY A 1 208 ? -26.288 11.826 29.358 1.00 60.81 208 GLY A N 1
ATOM 1560 C CA . GLY A 1 208 ? -26.615 13.262 29.412 1.00 60.81 208 GLY A CA 1
ATOM 1561 C C . GLY A 1 208 ? -27.738 13.776 28.498 1.00 60.81 208 GLY A C 1
ATOM 1562 O O . GLY A 1 208 ? -27.697 14.954 28.149 1.00 60.81 208 GLY A O 1
ATOM 1563 N N . TYR A 1 209 ? -28.722 12.945 28.133 1.00 46.62 209 TYR A N 1
ATOM 1564 C CA . TYR A 1 209 ? -30.016 13.417 27.610 1.00 46.62 209 TYR A CA 1
ATOM 1565 C C . TYR A 1 209 ? -31.062 13.515 28.719 1.00 46.62 209 TYR A C 1
ATOM 1567 O O . TYR A 1 209 ? -31.072 12.605 29.582 1.00 46.62 209 TYR A O 1
#

Solvent-accessible surface area (backbone atoms only — not comparable to full-atom values): 12897 Å² total; per-residue (Å²): 137,89,78,88,75,82,92,75,84,81,83,86,87,82,82,90,80,85,90,88,88,84,84,87,85,89,90,89,86,86,88,80,94,72,82,80,78,80,80,79,76,86,74,84,72,74,69,77,71,79,72,72,65,90,46,75,66,32,49,54,50,20,54,51,28,41,55,51,16,50,56,28,46,74,66,69,38,37,73,58,13,29,55,29,10,50,50,16,30,69,58,32,70,86,48,48,52,29,59,26,52,23,50,28,24,49,27,65,61,29,56,95,86,37,41,40,42,25,63,75,43,78,54,88,86,41,93,85,54,73,85,82,46,73,68,54,51,53,51,49,51,55,50,51,59,43,48,52,44,71,38,44,48,76,68,53,29,68,76,36,51,66,59,43,52,47,33,52,51,24,48,50,50,31,48,53,24,50,50,62,74,66,51,79,74,81,55,67,47,76,47,73,38,88,86,80,73,43,79,43,80,40,59,52,90,73,70,88,128

Radius of gyration: 28.56 Å; Cα contacts (8 Å, |Δi|>4): 182; chains: 1; bounding box: 82×37×70 Å

Organism: Zea mays (NCBI:txid4577)

Nearest PDB structures (foldseek):
  6hpg-assembly1_A  TM=4.766E-01  e=5.537E-01  Arabidopsis thaliana
  6fd7-assembly1_A  TM=4.310E-01  e=6.441E-01  Homo sapiens
  8gft-assembly1_E  TM=3.880E-01  e=8.715E-01  Homo sapiens
  6c9m-assembly2_C  TM=4.308E-01  e=1.066E+00  Homo sapiens
  4buj-assembly2_F  TM=6.183E-01  e=5.624E+00  Saccharomyces cerevisiae S288C

Foldseek 3Di:
DDDPFDDDDDDDDDDDDDDDDDDDDDDDDDDDDDDDDDDPDDPPPPDPPPPLPPDPVLLVQLVVLQVVLLVCLLVVVLVSNLVSLVSSCVSPVPQLRSQLSNLLSQLSPDDLPDLCSNLVHDDPPPPPDDDDDLVNLVVSLVVSLCSNPVSDDPVNCVVRVSSVVSSVVSNVSNVVSSCVVPPDDQDWDWDQDPPPRDITIDGPVPPDD

pLDDT: mean 78.06, std 21.79, range [32.12, 98.19]

Sequence (209 aa):
MEGHGRCDRAPAQHGRRDPLSSPHHRRPLSIKESRLPSPPSPQMVGEPIATVPTGPESVAEADRLLALAESELSAGRLRATRRHALHAARLYPTSPRAPVVATTANVLLADASSHHAALLLPEPDDPDASPLFASELRRHFKSLVKSLRVGLNAATAAAYPSVAAAAEEALGHATEAYEALTTPTPGTFWTACAGCRLLHEFERKYVGY

Mean predicted aligned error: 15.64 Å

=== Feature glossary ===
Legend for the data blocks above and below:

— What the protein is —

Sequence gives the chain of amino acids in standard one-letter code (A=alanine, C=cysteine, …, Y=tyrosine), read N→C. It is the only feature that is directly encoded by the gene; all structural features are derived from the folded form of this sequence.

The annotation block draws on four external resources. InterPro: which protein families and domains the sequence belongs to. GO: standardized terms for what the protein does, what process it participates in, and where in the cell it acts. CATH: which structural fold it has in the CATH hierarchy. Organism: the species of origin.

— Where its atoms are —

Atomic coordinates in PDBx/mmCIF format — the same representation the Protein Data Bank distributes. Each line of the _atom_site loop places one backbone atom in Cartesian space (units: ångströms, origin: arbitrary).

Six rendered views show the 3D structure from the faces of a cube — i.e. along ±x, ±y, ±z. Rendering representation is drawn randomly per protein from cartoon (secondary-structure ribbons), sticks (backbone bonds), or molecular surface; coloring is either N→C rainbow (blue at the N-terminus through red at the C-terminus) or one color per chain.

— Local backbone conformation —

DSSP 8-state secondary structure assigns each residue one of H (α-helix), G (3₁₀-helix), I (π-helix), E (extended β-strand), B (isolated β-bridge), T (hydrogen-bonded turn), S (bend), or '-' (coil). The assignment is computed from backbone hydrogen-bond geometry via the Kabsch–Sander algorithm.

P-SEA three-state annotation labels each residue as helix, strand, or coil based purely on the geometry of the Cα trace. It serves as a fallback when the full backbone (and thus DSSP) is unavailable.

φ (phi) and ψ (psi) are the two rotatable backbone dihedrals per residue: φ is the C(i-1)–N–Cα–C torsion, ψ is the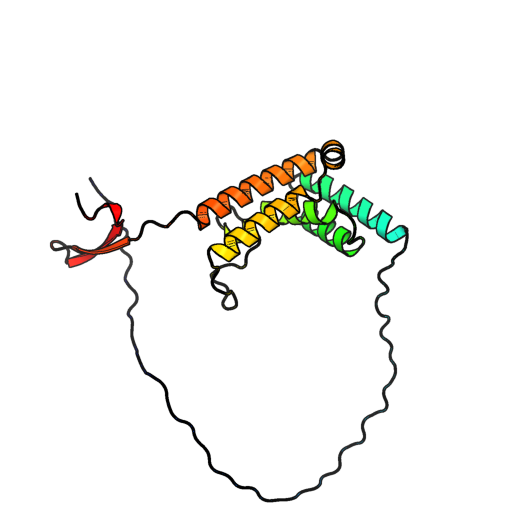 N–Cα–C–N(i+1) torsion, both in degrees on (−180°, 180°]. α-helical residues cluster near (−60°, −45°); β-strand residues near (−120°, +130°). A Ramachandran plot is simply a scatter of (φ, ψ) for every residue.

— Global shape and packing —

Radius of gyration (Rg) is the root-mean-square distance of Cα atoms from their centroid — a single number for overall size and compactness. A globular domain of N residues has Rg ≈ 2.2·N^0.38 Å; an extended or disordered chain has a much larger Rg. The Cα contact count is the number of residue pairs whose Cα atoms are within 8 Å and are more than four positions apart in sequence — a standard proxy for tertiary packing density. The bounding box is the smallest axis-aligned box enclosing all Cα atoms.

Accessible surface area quantifies burial. A residue with SASA near zero is packed into the hydrophobic core; one with SASA >100 Å² sits on the surface. Computed here via the Shrake–Rupley numerical algorithm with a 1.4 Å probe.

The contact map is a binary N×N matrix image: pixel (i, j) is dark where Cα_i and Cα_j are within 8 Å and |i−j|>4. Because the |i−j|>4 filter removes local helical contacts, off-diagonal stripes parallel to the main diagonal indicate parallel β-sheets; stripes perpendicular to it indicate antiparallel β-sheets. The Ramachandran plot scatters every residue's (φ, ψ) pair against the sterically allowed regions. The PAE heatmap renders the predicted-aligned-error matrix.

— Structural neighborhood —

A 3Di character summarizes, for each residue, the relative orientation of the Cα frame of its nearest spatial neighbor. Because it encodes fold topology rather than chemistry, 3Di alignments detect remote structural similarity that sequence alignment misses.

Structural nearest neighbors (via Foldseek easy-search vs the PDB). Reported per hit: target PDB id, E-value, and alignment TM-score. A TM-score above ~0.5 is the conventional threshold for 'same fold'.

— Confidence and disorder —

For AlphaFold models, the B-factor field carries pLDDT — the model's own estimate of local accuracy on a 0–100 scale. Regions with pLDDT<50 should be treated as essentially unmodeled; they often correspond to intrinsically disordered segments.

B-factor (Debye–Waller factor) reflects atomic displacement in the crystal lattice. It is an experimental observable (units Å²), not a prediction; low values mean the atom is pinned down, high values mean it moves or is heterogeneous across the crystal.

Predicted Aligned Error (PAE) is 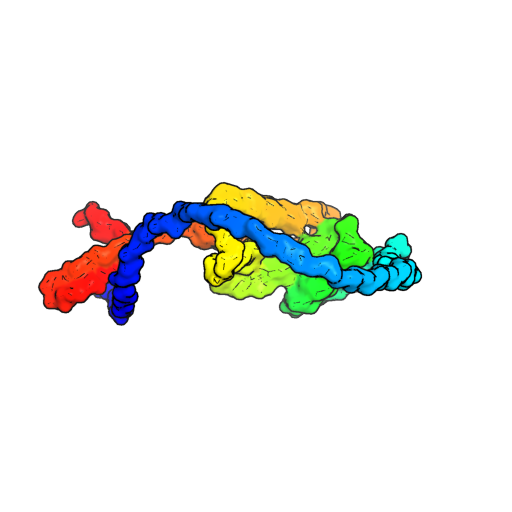an AlphaFold confidence matrix: entry (i, j) is the expected error in the position of residue j, in ångströms, when the prediction is superimposed on the true structure at residue i. Low PAE within a block of residues means that block is internally rigid and well-predicted; high PAE between two blocks means their relative placement is uncertain even if each block individually is confident.